Protein AF-A0A925AVQ2-F1 (afdb_monomer_lite)

Structure (mmCIF, N/CA/C/O backbone):
data_AF-A0A925AVQ2-F1
#
_entry.id   AF-A0A925AVQ2-F1
#
loop_
_atom_site.group_PDB
_atom_site.id
_atom_site.type_symbol
_atom_site.label_atom_id
_atom_site.label_alt_id
_atom_site.label_comp_id
_atom_site.label_a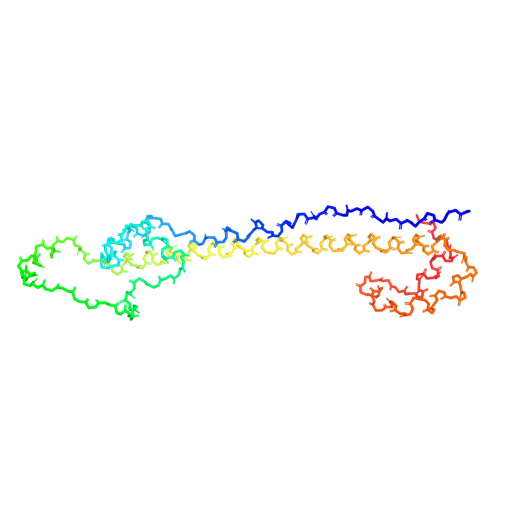sym_id
_atom_site.label_entity_id
_atom_site.label_seq_id
_atom_site.pdbx_PDB_ins_code
_atom_site.Cartn_x
_atom_site.Cartn_y
_atom_site.Cartn_z
_atom_site.occupancy
_atom_site.B_iso_or_equiv
_atom_site.auth_seq_id
_atom_site.auth_comp_id
_atom_site.auth_asym_id
_atom_site.auth_atom_id
_atom_site.pdbx_PDB_model_num
ATOM 1 N N . MET A 1 1 ? -48.748 13.361 13.472 1.00 43.50 1 MET A N 1
ATOM 2 C CA . MET A 1 1 ? -47.331 13.303 13.894 1.00 43.50 1 MET A CA 1
ATOM 3 C C . MET A 1 1 ? -46.538 12.630 12.782 1.00 43.50 1 MET A C 1
ATOM 5 O O . MET A 1 1 ? -46.612 11.416 12.641 1.00 43.50 1 MET A O 1
ATOM 9 N N . ALA A 1 2 ? -45.909 13.422 11.913 1.00 43.22 2 ALA A N 1
ATOM 10 C CA . ALA A 1 2 ? -45.181 12.923 10.748 1.00 43.22 2 ALA A CA 1
ATOM 11 C C . ALA A 1 2 ? -43.761 12.501 11.161 1.00 43.22 2 ALA A C 1
ATOM 13 O O . ALA A 1 2 ? -43.062 13.256 11.829 1.00 43.22 2 ALA A O 1
ATOM 14 N N . ARG A 1 3 ? -43.359 11.278 10.799 1.00 45.47 3 ARG A N 1
ATOM 15 C CA . ARG A 1 3 ? -41.996 10.769 10.983 1.00 45.47 3 ARG A CA 1
ATOM 16 C C . ARG A 1 3 ? -41.164 11.180 9.772 1.00 45.47 3 ARG A C 1
ATOM 18 O O . ARG A 1 3 ? -41.332 10.603 8.700 1.00 45.47 3 ARG A O 1
ATOM 25 N N . GLU A 1 4 ? -40.283 12.157 9.941 1.00 46.59 4 GLU A N 1
ATOM 26 C CA . GLU A 1 4 ? -39.292 12.507 8.925 1.00 46.59 4 GLU A CA 1
ATOM 27 C C . GLU A 1 4 ? -38.269 11.370 8.808 1.00 46.59 4 GLU A C 1
ATOM 29 O O . GLU A 1 4 ? -37.479 11.099 9.712 1.00 46.59 4 GLU A O 1
ATOM 34 N N . ARG A 1 5 ? -38.337 10.639 7.691 1.00 53.69 5 ARG A N 1
ATOM 35 C CA . ARG A 1 5 ? -37.342 9.638 7.308 1.00 53.69 5 ARG A CA 1
ATOM 36 C C . ARG A 1 5 ? -36.090 10.369 6.836 1.00 53.69 5 ARG A C 1
ATOM 38 O O . ARG A 1 5 ? -36.081 10.949 5.754 1.00 53.69 5 ARG A O 1
ATOM 45 N N . TRP A 1 6 ? -35.044 10.318 7.650 1.00 61.25 6 TRP A N 1
ATOM 46 C CA . TRP A 1 6 ? -33.708 10.774 7.284 1.00 61.25 6 TRP A CA 1
ATOM 47 C C . TRP A 1 6 ? -33.257 10.107 5.974 1.00 61.25 6 TRP A C 1
ATOM 49 O O . TRP A 1 6 ? -33.282 8.881 5.861 1.00 61.25 6 TRP A O 1
ATOM 59 N N . SER A 1 7 ? -32.883 10.916 4.980 1.00 61.81 7 SER A N 1
ATOM 60 C CA . SER A 1 7 ? -32.278 10.458 3.725 1.00 61.81 7 SER A CA 1
ATOM 61 C C . SER A 1 7 ? -30.845 10.984 3.649 1.00 61.81 7 SER A C 1
ATOM 63 O O . SER A 1 7 ? -30.648 12.192 3.805 1.00 61.81 7 SER A O 1
ATOM 65 N N . PRO A 1 8 ? -29.841 10.119 3.429 1.00 58.09 8 PRO A N 1
ATOM 66 C CA . PRO A 1 8 ? -28.463 10.562 3.304 1.00 58.09 8 PRO A CA 1
ATOM 67 C C . PRO A 1 8 ? -28.268 11.376 2.011 1.00 58.09 8 PRO A C 1
ATOM 69 O O . PRO A 1 8 ? -28.927 11.102 1.003 1.00 58.09 8 PRO A O 1
ATOM 72 N N . PRO A 1 9 ? -27.375 12.382 2.020 1.00 63.16 9 PRO A N 1
ATOM 73 C CA . PRO A 1 9 ? -27.115 13.216 0.853 1.00 63.16 9 PRO A CA 1
ATOM 74 C C . PRO A 1 9 ? -26.505 12.397 -0.300 1.00 63.16 9 PRO A C 1
ATOM 76 O O . PRO A 1 9 ? -25.741 11.459 -0.047 1.00 63.16 9 PRO A O 1
ATOM 79 N N . PRO A 1 10 ? -26.797 12.748 -1.568 1.00 55.69 10 PRO A N 1
ATOM 80 C CA . PRO A 1 10 ? -26.229 12.062 -2.721 1.00 55.69 10 PRO A CA 1
ATOM 81 C C . PRO A 1 10 ? -24.709 12.256 -2.735 1.00 55.69 10 PRO A C 1
ATOM 83 O O . PRO A 1 10 ? -24.211 13.374 -2.890 1.00 55.69 10 PRO A O 1
ATOM 86 N N . MET A 1 11 ? -23.962 11.162 -2.564 1.00 41.19 11 MET A N 1
ATOM 87 C CA . MET A 1 11 ? -22.520 11.170 -2.782 1.00 41.19 11 MET A CA 1
ATOM 88 C C . MET A 1 11 ? -22.255 11.533 -4.243 1.00 41.19 11 MET A C 1
ATOM 90 O O . MET A 1 11 ? -22.743 10.871 -5.159 1.00 41.19 11 MET A O 1
ATOM 94 N N . LYS A 1 12 ? -21.476 12.597 -4.463 1.00 57.84 12 LYS A N 1
ATOM 95 C CA . LYS A 1 12 ? -20.873 12.849 -5.773 1.00 57.84 12 LYS A CA 1
ATOM 96 C C . LYS A 1 12 ? -20.010 11.627 -6.105 1.00 57.84 12 LYS A C 1
ATOM 98 O O . LYS A 1 12 ? -19.289 11.184 -5.210 1.00 57.84 12 LYS A O 1
ATOM 103 N N . PRO A 1 13 ? -20.062 11.078 -7.331 1.00 47.38 13 PRO A N 1
ATOM 104 C CA . PRO A 1 13 ? -19.132 10.032 -7.715 1.00 47.38 13 PRO A CA 1
ATOM 105 C C . PRO A 1 13 ? -17.726 10.604 -7.555 1.00 47.38 13 PRO A C 1
ATOM 107 O O . PRO A 1 13 ? -17.362 11.586 -8.205 1.00 47.38 13 PRO A O 1
ATOM 110 N N . THR A 1 14 ? -16.979 10.041 -6.611 1.00 50.38 14 THR A N 1
ATOM 111 C CA . THR A 1 14 ? -15.553 10.283 -6.457 1.00 50.38 14 THR A CA 1
ATOM 112 C C . THR A 1 14 ? -14.936 9.955 -7.804 1.00 50.38 14 THR A C 1
ATOM 114 O O . THR A 1 14 ? -14.967 8.805 -8.232 1.00 50.38 14 THR A O 1
ATOM 117 N N . ALA A 1 15 ? -14.479 10.983 -8.516 1.00 47.50 15 ALA A N 1
ATOM 118 C CA . ALA A 1 15 ? -13.716 10.801 -9.732 1.00 47.50 15 ALA A CA 1
ATOM 119 C C . ALA A 1 15 ? -12.528 9.903 -9.379 1.00 47.50 15 ALA A C 1
ATOM 121 O O . ALA A 1 15 ? -11.677 10.298 -8.583 1.00 47.50 15 ALA A O 1
ATO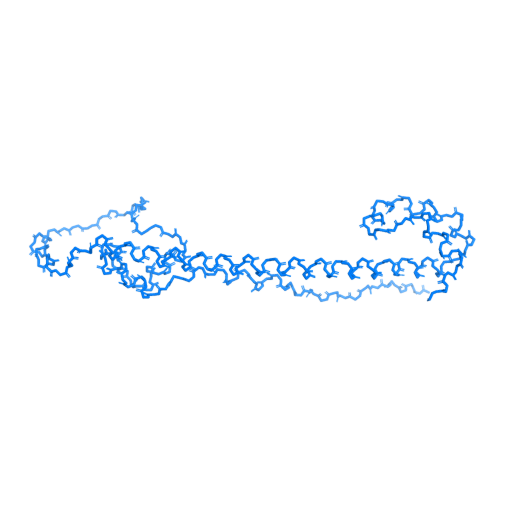M 122 N N . ASP A 1 16 ? -12.528 8.686 -9.917 1.00 40.97 16 ASP A N 1
ATOM 123 C CA . ASP A 1 16 ? -11.404 7.766 -9.849 1.00 40.97 16 ASP A CA 1
ATOM 124 C C . ASP A 1 16 ? -10.137 8.500 -10.320 1.00 40.97 16 ASP A C 1
ATOM 126 O O . ASP A 1 16 ? -10.032 8.813 -11.510 1.00 40.97 16 ASP A O 1
ATOM 130 N N . PRO A 1 17 ? -9.125 8.738 -9.462 1.00 47.19 17 PRO A N 1
ATOM 131 C CA . PRO A 1 17 ? -7.815 9.180 -9.944 1.00 47.19 17 PRO A CA 1
ATOM 132 C C . PRO A 1 17 ? -7.106 8.069 -10.748 1.00 47.19 17 PRO A C 1
ATOM 134 O O . PRO A 1 17 ? -6.068 8.296 -11.368 1.00 47.19 17 PRO A O 1
ATOM 137 N N . SER A 1 18 ? -7.684 6.865 -10.756 1.00 47.47 18 SER A N 1
ATOM 138 C CA . SER A 1 18 ? -7.251 5.660 -11.460 1.00 47.47 18 SER A CA 1
ATOM 139 C C . SER A 1 18 ? -7.501 5.718 -12.971 1.00 47.47 18 SER A C 1
ATOM 141 O O . SER A 1 18 ? -6.761 5.101 -13.730 1.00 47.47 18 SER A O 1
ATOM 143 N N . ALA A 1 19 ? -8.507 6.471 -13.434 1.00 43.47 19 ALA A N 1
ATOM 144 C CA . ALA A 1 19 ? -8.926 6.451 -14.840 1.00 43.47 19 ALA A CA 1
ATOM 145 C C . ALA A 1 19 ? -8.005 7.250 -15.783 1.00 43.47 19 ALA A C 1
ATOM 147 O O . ALA A 1 19 ? -8.153 7.173 -17.001 1.00 43.47 19 ALA A O 1
ATOM 148 N N . GLN A 1 20 ? -7.044 8.007 -15.240 1.00 44.53 20 GLN A N 1
ATOM 149 C CA . GLN A 1 20 ? -6.208 8.918 -16.027 1.00 44.53 20 GLN A CA 1
ATOM 150 C C . GLN A 1 20 ? -4.761 8.440 -16.226 1.00 44.53 20 GLN A C 1
ATOM 152 O O . GLN A 1 20 ? -4.017 9.073 -16.967 1.00 44.53 20 GLN A O 1
ATOM 157 N N . LYS A 1 21 ? -4.343 7.325 -15.606 1.00 42.81 21 LYS A N 1
ATOM 158 C CA . LYS A 1 21 ? -2.942 6.855 -15.655 1.00 42.81 21 LYS A CA 1
ATOM 159 C C . LYS A 1 21 ? -2.665 5.651 -16.561 1.00 42.81 21 LYS A C 1
ATOM 161 O O . LYS A 1 21 ? -1.501 5.294 -16.722 1.00 42.81 21 LYS A O 1
ATOM 166 N N . ASP A 1 22 ? -3.681 5.085 -17.209 1.00 43.12 22 ASP A N 1
ATOM 167 C CA . ASP A 1 22 ? -3.491 3.982 -18.166 1.00 43.12 22 ASP A CA 1
ATOM 168 C C . ASP A 1 22 ? -3.238 4.441 -19.613 1.00 43.12 22 ASP A C 1
ATOM 170 O O . ASP A 1 22 ? -2.882 3.626 -20.463 1.00 43.12 22 ASP A O 1
ATOM 174 N N . GLN A 1 23 ? -3.355 5.740 -19.919 1.00 45.47 23 GLN A N 1
ATOM 175 C CA . GLN A 1 23 ? -3.129 6.242 -21.284 1.00 45.47 23 GLN A CA 1
ATOM 176 C C . GLN A 1 23 ? -1.651 6.473 -21.649 1.00 45.47 23 GLN A C 1
ATOM 178 O O . GLN A 1 23 ? -1.342 6.555 -22.837 1.00 45.47 23 GLN A O 1
ATOM 183 N N . ASP A 1 24 ? -0.724 6.482 -20.683 1.00 45.72 24 ASP A N 1
ATOM 184 C CA . ASP A 1 24 ? 0.654 6.950 -20.919 1.00 45.72 24 ASP A CA 1
ATOM 185 C C . ASP A 1 24 ? 1.766 5.916 -20.695 1.00 45.72 24 ASP A C 1
ATOM 187 O O . ASP A 1 24 ? 2.946 6.257 -20.698 1.00 45.72 24 ASP A O 1
ATOM 191 N N . ARG A 1 25 ? 1.454 4.614 -20.653 1.00 51.06 25 ARG A N 1
ATOM 192 C CA . ARG A 1 25 ? 2.478 3.576 -20.915 1.00 51.06 25 ARG A CA 1
ATOM 193 C C . ARG A 1 25 ? 2.681 3.357 -22.412 1.00 51.06 25 ARG A C 1
ATOM 195 O O . ARG A 1 25 ? 2.834 2.232 -22.886 1.00 51.06 25 ARG A O 1
ATOM 202 N N . LYS A 1 26 ? 2.662 4.440 -23.186 1.00 55.38 26 LYS A N 1
ATOM 203 C CA . LYS A 1 26 ? 2.972 4.391 -24.606 1.00 55.38 26 LYS A CA 1
ATOM 204 C C . LYS A 1 26 ? 4.466 4.109 -24.714 1.00 55.38 26 LYS A C 1
ATOM 206 O O . LYS A 1 26 ? 5.279 4.985 -24.438 1.00 55.38 26 LYS A O 1
ATOM 211 N N . LEU A 1 27 ? 4.839 2.879 -25.073 1.00 58.12 27 LEU A N 1
ATOM 212 C CA . LEU A 1 27 ? 6.214 2.559 -25.446 1.00 58.12 27 LEU A CA 1
ATOM 213 C C . LEU A 1 27 ? 6.574 3.436 -26.640 1.00 58.12 27 LEU A C 1
ATOM 215 O O . LEU A 1 27 ? 6.300 3.063 -27.770 1.00 58.12 27 LEU A O 1
ATOM 219 N N . THR A 1 28 ? 7.151 4.611 -26.409 1.00 69.56 28 THR A N 1
ATOM 220 C CA . THR A 1 28 ? 7.539 5.501 -27.497 1.00 69.56 28 THR A CA 1
ATOM 221 C C . THR A 1 28 ? 8.811 4.969 -28.129 1.00 69.56 28 THR A C 1
ATOM 223 O O . THR A 1 28 ? 9.853 4.864 -27.477 1.00 69.56 28 THR A O 1
ATOM 226 N N . VAL A 1 29 ? 8.730 4.609 -29.403 1.00 71.31 29 VAL A N 1
ATOM 227 C CA . VAL A 1 29 ? 9.896 4.210 -30.187 1.00 71.31 29 VAL A CA 1
ATOM 228 C C . VAL A 1 29 ? 10.462 5.479 -30.817 1.00 71.31 29 VAL A C 1
ATOM 230 O O . VAL A 1 29 ? 9.736 6.248 -31.449 1.00 71.31 29 VAL A O 1
ATOM 233 N N . ASP A 1 30 ? 11.756 5.735 -30.634 1.00 77.00 30 ASP A N 1
ATOM 234 C CA . ASP A 1 30 ? 12.392 6.921 -31.210 1.00 77.00 30 ASP A CA 1
ATOM 235 C C . ASP A 1 30 ? 12.268 6.889 -32.743 1.00 77.00 30 ASP A C 1
ATOM 237 O O . ASP A 1 30 ? 12.616 5.915 -33.415 1.00 77.00 30 ASP A O 1
ATOM 241 N N . GLU A 1 31 ? 11.754 7.976 -33.312 1.00 78.06 31 GLU A N 1
ATOM 242 C CA . GLU A 1 31 ? 11.544 8.092 -34.750 1.00 78.06 31 GLU A CA 1
ATOM 243 C C . GLU A 1 31 ? 12.866 8.047 -35.522 1.00 78.06 31 GLU A C 1
ATOM 245 O O . GLU A 1 31 ? 12.914 7.523 -36.635 1.00 78.06 31 GLU A O 1
ATOM 250 N N . ASN A 1 32 ? 13.959 8.523 -34.922 1.00 74.06 32 ASN A N 1
ATOM 251 C CA . ASN A 1 32 ? 15.285 8.432 -35.519 1.00 74.06 32 ASN A CA 1
ATOM 252 C C . ASN A 1 32 ? 15.756 6.978 -35.628 1.00 74.06 32 ASN A C 1
ATOM 254 O O . ASN A 1 32 ? 16.392 6.618 -36.621 1.00 74.06 32 ASN A O 1
ATOM 258 N N . ILE A 1 33 ? 15.389 6.125 -34.666 1.00 72.31 33 ILE A N 1
ATOM 259 C CA . ILE A 1 33 ? 15.651 4.681 -34.713 1.00 72.31 33 ILE A CA 1
ATOM 260 C C . ILE A 1 33 ? 14.811 4.042 -35.815 1.00 72.31 33 ILE A C 1
ATOM 262 O O . ILE A 1 33 ? 15.349 3.288 -36.617 1.00 72.31 33 ILE A O 1
ATOM 266 N N . VAL A 1 34 ? 13.529 4.399 -35.934 1.00 78.75 34 VAL A N 1
ATOM 267 C CA . VAL A 1 34 ? 12.656 3.871 -36.999 1.00 78.75 34 VAL A CA 1
ATOM 268 C C . VAL A 1 34 ? 13.142 4.298 -38.381 1.00 78.75 34 VAL A C 1
ATOM 270 O O . VAL A 1 34 ? 13.175 3.485 -39.300 1.00 78.75 34 VAL A O 1
ATOM 273 N N . ARG A 1 35 ? 13.593 5.546 -38.542 1.00 78.56 35 ARG A N 1
ATOM 274 C CA . ARG A 1 35 ? 14.213 6.018 -39.789 1.00 78.56 35 ARG A CA 1
ATOM 275 C C . ARG A 1 35 ? 15.495 5.252 -40.103 1.00 78.56 35 ARG A C 1
ATOM 277 O O . ARG A 1 35 ? 15.684 4.869 -41.251 1.00 78.56 35 ARG A O 1
ATOM 284 N N . LYS A 1 36 ? 16.365 5.011 -39.116 1.00 76.06 36 LYS A N 1
ATOM 285 C CA . LYS A 1 36 ? 17.585 4.205 -39.303 1.00 76.06 36 LYS A CA 1
ATOM 286 C C . LYS A 1 36 ? 17.242 2.753 -39.646 1.00 76.06 36 LYS A C 1
ATOM 288 O O . LYS A 1 36 ? 17.757 2.241 -40.628 1.00 76.06 36 LYS A O 1
ATOM 293 N N . MET A 1 37 ? 16.301 2.134 -38.940 1.00 75.06 37 MET A N 1
ATOM 294 C CA . MET A 1 37 ? 15.815 0.773 -39.191 1.00 75.06 37 MET A CA 1
ATOM 295 C C . MET A 1 37 ? 15.195 0.623 -40.590 1.00 75.06 37 MET A C 1
ATOM 297 O O . MET A 1 37 ? 15.435 -0.369 -41.269 1.00 75.06 37 MET A O 1
ATOM 301 N N . LEU A 1 38 ? 14.447 1.622 -41.063 1.00 78.94 38 LEU A N 1
ATOM 302 C CA . LEU A 1 38 ? 13.895 1.628 -42.420 1.00 78.94 38 LEU A CA 1
ATOM 303 C C . LEU A 1 38 ? 14.948 1.904 -43.500 1.00 78.94 38 LEU A C 1
ATOM 305 O O . LEU A 1 38 ? 14.756 1.487 -44.638 1.00 78.94 38 LEU A O 1
ATOM 309 N N . LYS A 1 39 ? 16.063 2.564 -43.159 1.00 75.88 39 LYS A N 1
ATOM 310 C CA . LYS A 1 39 ? 17.249 2.620 -44.029 1.00 75.88 39 LYS A CA 1
ATOM 311 C C . LYS A 1 39 ? 17.961 1.264 -44.091 1.00 75.88 39 LYS A C 1
ATOM 313 O O . LYS A 1 39 ? 18.421 0.891 -45.161 1.00 75.88 39 LYS A O 1
ATOM 318 N N . VAL A 1 40 ? 18.020 0.536 -42.969 1.00 67.94 40 VAL A N 1
ATOM 319 C CA . VAL A 1 40 ? 18.622 -0.808 -42.859 1.00 67.94 40 VAL A CA 1
ATOM 320 C C . VAL A 1 40 ? 17.834 -1.849 -43.642 1.00 67.94 40 VAL A C 1
ATOM 322 O O . VAL A 1 40 ? 18.410 -2.685 -44.330 1.00 67.94 40 VAL A O 1
ATOM 325 N N . ASN A 1 41 ? 16.512 -1.811 -43.528 1.00 70.19 41 ASN A N 1
ATOM 326 C CA . ASN A 1 41 ? 15.646 -2.750 -44.208 1.00 70.19 41 ASN A CA 1
ATOM 327 C C . ASN A 1 41 ? 14.426 -2.011 -44.784 1.00 70.19 41 ASN A C 1
ATOM 329 O O . ASN A 1 41 ? 13.384 -1.919 -44.125 1.00 70.19 41 ASN A O 1
ATOM 333 N N . PRO A 1 42 ? 14.525 -1.496 -46.025 1.00 73.06 42 PRO A N 1
ATOM 334 C CA . PRO A 1 42 ? 13.430 -0.769 -46.662 1.00 73.06 42 PRO A CA 1
ATOM 335 C C . PRO A 1 42 ? 12.213 -1.662 -46.925 1.00 73.06 42 PRO A C 1
ATOM 337 O O . PRO A 1 42 ? 11.106 -1.149 -47.082 1.00 73.06 42 PRO A O 1
ATOM 340 N N . THR A 1 43 ? 12.372 -2.992 -46.904 1.00 70.81 43 THR A N 1
ATOM 341 C CA . THR A 1 43 ? 11.246 -3.929 -47.042 1.00 70.81 43 THR A CA 1
ATOM 342 C C . THR A 1 43 ? 10.315 -3.906 -45.832 1.00 70.81 43 THR A C 1
ATOM 344 O O . THR A 1 43 ? 9.135 -4.194 -45.988 1.00 70.81 43 THR A O 1
ATOM 347 N N . LEU A 1 44 ? 10.786 -3.454 -44.659 1.00 68.75 44 LEU A N 1
ATOM 348 C CA . LEU A 1 44 ? 9.940 -3.211 -43.481 1.00 68.75 44 LEU A CA 1
ATOM 349 C C . LEU A 1 44 ? 8.989 -2.026 -43.677 1.00 68.75 44 LEU A C 1
ATOM 351 O O . LEU A 1 44 ? 8.038 -1.862 -42.913 1.00 68.75 44 LEU A O 1
ATOM 355 N N . ARG A 1 45 ? 9.232 -1.191 -44.697 1.00 72.06 45 ARG A N 1
ATOM 356 C CA . ARG A 1 45 ? 8.362 -0.068 -45.025 1.00 72.06 45 ARG A CA 1
ATOM 357 C C . ARG A 1 45 ? 7.032 -0.562 -45.583 1.00 72.06 45 ARG A C 1
ATOM 359 O O . ARG A 1 45 ? 6.021 -0.000 -45.204 1.00 72.06 45 ARG A O 1
ATOM 366 N N . GLN A 1 46 ? 7.009 -1.579 -46.453 1.00 71.62 46 GLN A N 1
ATOM 367 C CA . GLN A 1 46 ? 5.789 -2.110 -47.107 1.00 71.62 46 GLN A CA 1
ATOM 368 C C . GLN A 1 46 ? 4.794 -1.010 -47.556 1.00 71.62 46 GLN A C 1
ATOM 370 O O . GLN A 1 46 ? 3.590 -1.125 -47.351 1.00 71.62 46 GLN A O 1
ATOM 375 N N . GLY A 1 47 ? 5.295 0.116 -48.084 1.00 72.06 47 GLY A N 1
ATOM 376 C CA . GLY A 1 47 ? 4.472 1.275 -48.476 1.00 72.06 47 GLY A CA 1
ATOM 377 C C . GLY A 1 47 ? 3.997 2.202 -47.339 1.00 72.06 47 GLY A C 1
ATOM 378 O O . GLY A 1 47 ? 3.360 3.215 -47.609 1.00 72.06 47 GLY A O 1
ATOM 379 N N . ARG A 1 48 ? 4.329 1.915 -46.078 1.00 76.25 48 ARG A N 1
ATOM 380 C CA . ARG A 1 48 ? 3.995 2.713 -44.886 1.00 76.25 48 ARG A CA 1
ATOM 381 C C . ARG A 1 48 ? 4.956 3.891 -44.675 1.00 76.25 48 ARG A C 1
ATOM 383 O O . ARG A 1 48 ? 6.101 3.907 -45.138 1.00 76.25 48 ARG A O 1
ATOM 390 N N . THR A 1 49 ? 4.512 4.912 -43.950 1.00 79.38 49 THR A N 1
ATOM 391 C CA . THR A 1 49 ? 5.379 6.019 -43.511 1.00 79.38 49 THR A CA 1
ATOM 392 C C . THR A 1 49 ? 6.194 5.627 -42.275 1.00 79.38 49 THR A C 1
ATOM 394 O O . THR A 1 49 ? 5.840 4.706 -41.538 1.00 79.38 49 THR A O 1
ATOM 397 N N . THR A 1 50 ? 7.291 6.341 -42.009 1.00 77.06 50 THR A N 1
ATOM 398 C CA . THR A 1 50 ? 8.122 6.157 -40.802 1.00 77.06 50 THR A CA 1
ATOM 399 C C . THR A 1 50 ? 7.288 6.233 -39.523 1.00 77.06 50 THR A C 1
ATOM 401 O O . THR A 1 50 ? 7.464 5.423 -38.620 1.00 77.06 50 THR A O 1
ATOM 404 N N . SER A 1 51 ? 6.320 7.148 -39.472 1.00 75.88 51 SER A N 1
ATOM 405 C CA . SER A 1 51 ? 5.407 7.318 -38.341 1.00 75.88 51 SER A CA 1
ATOM 406 C C . SER A 1 51 ? 4.427 6.147 -38.184 1.00 75.88 51 SER A C 1
ATOM 408 O O . SER A 1 51 ? 4.081 5.788 -37.062 1.00 75.88 51 SER A O 1
ATOM 410 N N . GLN A 1 52 ? 4.003 5.512 -39.281 1.00 77.19 52 GLN A N 1
ATOM 411 C CA . GLN A 1 52 ? 3.136 4.325 -39.245 1.00 77.19 52 GLN A CA 1
ATOM 412 C C . GLN A 1 52 ? 3.891 3.076 -38.777 1.00 77.19 52 GLN A C 1
ATOM 414 O O . GLN A 1 52 ? 3.357 2.289 -37.996 1.00 77.19 52 GLN A O 1
ATOM 419 N N . VAL A 1 53 ? 5.145 2.913 -39.206 1.00 75.44 53 VAL A N 1
ATOM 420 C CA . VAL A 1 53 ? 6.027 1.831 -38.737 1.00 75.44 53 VAL A CA 1
ATOM 421 C C . VAL A 1 53 ? 6.371 2.028 -37.265 1.00 75.44 53 VAL A C 1
ATOM 423 O O . VAL A 1 53 ? 6.270 1.082 -36.491 1.00 75.44 53 VAL A O 1
ATOM 426 N N . LYS A 1 54 ? 6.675 3.269 -36.860 1.00 80.50 54 LYS A N 1
ATOM 427 C CA . LYS A 1 54 ? 6.832 3.652 -35.454 1.00 80.50 54 LYS A CA 1
ATOM 428 C C . LYS A 1 54 ? 5.607 3.225 -34.659 1.00 80.50 54 LYS A C 1
ATOM 430 O O . LYS A 1 54 ? 5.737 2.391 -33.780 1.00 80.50 54 LYS A O 1
ATOM 435 N N . LYS A 1 55 ? 4.416 3.690 -35.041 1.00 79.31 55 LYS A N 1
ATOM 436 C CA . LYS A 1 55 ? 3.165 3.344 -34.354 1.00 79.31 55 LYS A CA 1
ATOM 437 C C . LYS A 1 55 ? 2.929 1.829 -34.266 1.00 79.31 55 LYS A C 1
ATOM 439 O O . LYS A 1 55 ? 2.495 1.364 -33.224 1.00 79.31 55 LYS A O 1
ATOM 444 N N . SER A 1 56 ? 3.259 1.068 -35.313 1.00 76.75 56 SER A N 1
ATOM 445 C CA . SER A 1 56 ? 3.133 -0.401 -35.312 1.00 76.75 56 SER A CA 1
ATOM 446 C C . SER A 1 56 ? 4.099 -1.058 -34.314 1.00 76.75 56 SER A C 1
ATOM 448 O O . SER A 1 56 ? 3.712 -1.967 -33.590 1.00 76.75 56 SER A O 1
ATOM 450 N N . LEU A 1 57 ? 5.336 -0.556 -34.217 1.00 74.50 57 LEU A N 1
ATOM 451 C CA . LEU A 1 57 ? 6.334 -1.026 -33.248 1.00 74.50 57 LEU A CA 1
ATOM 452 C C . LEU A 1 57 ? 5.990 -0.638 -31.806 1.00 74.50 57 LEU A C 1
ATOM 454 O O . LEU A 1 57 ? 6.179 -1.441 -30.900 1.00 74.50 57 LEU A O 1
ATOM 458 N N . GLU A 1 58 ? 5.457 0.567 -31.590 1.00 74.62 58 GLU A N 1
ATOM 459 C CA . GLU A 1 58 ? 4.937 1.007 -30.284 1.00 74.62 58 GLU A CA 1
ATOM 460 C C . GLU A 1 58 ? 3.753 0.134 -29.823 1.00 74.62 58 GLU A C 1
ATOM 462 O O . GLU A 1 58 ? 3.525 -0.016 -28.626 1.00 74.62 58 GLU A O 1
ATOM 467 N N . GLN A 1 59 ? 3.021 -0.459 -30.775 1.00 73.81 59 GLN A N 1
ATOM 468 C CA . GLN A 1 59 ? 1.893 -1.370 -30.554 1.00 73.81 59 GLN A CA 1
ATOM 469 C C . GLN A 1 59 ? 2.295 -2.856 -30.489 1.00 73.81 59 GLN A C 1
ATOM 471 O O . GLN A 1 59 ? 1.438 -3.696 -30.227 1.00 73.81 59 GLN A O 1
ATOM 476 N N . GLY A 1 60 ? 3.570 -3.194 -30.715 1.00 66.19 60 GLY A N 1
ATOM 477 C CA . GLY A 1 60 ? 4.057 -4.579 -30.710 1.00 66.19 60 GLY A CA 1
ATOM 478 C C . GLY A 1 60 ? 3.661 -5.414 -31.938 1.00 66.19 60 GLY A C 1
ATOM 479 O O . GLY A 1 60 ? 3.786 -6.635 -31.901 1.00 66.19 60 GLY A O 1
ATOM 480 N N . ASP A 1 61 ? 3.195 -4.784 -33.021 1.00 66.69 61 ASP A N 1
ATOM 481 C CA . ASP A 1 61 ? 2.789 -5.467 -34.254 1.00 66.69 61 ASP A CA 1
ATOM 482 C C . ASP A 1 61 ? 4.037 -5.911 -35.048 1.00 66.69 61 ASP A C 1
ATOM 484 O O . ASP A 1 61 ? 4.962 -5.125 -35.291 1.00 66.69 61 ASP A O 1
ATOM 488 N N . SER A 1 62 ? 4.082 -7.176 -35.476 1.00 55.94 62 SER A N 1
ATOM 489 C CA . SER A 1 62 ? 5.196 -7.700 -36.269 1.00 55.94 62 SER A CA 1
ATOM 490 C C . SER A 1 62 ? 5.185 -7.109 -37.686 1.00 55.94 62 SER A C 1
ATOM 492 O O . SER A 1 62 ? 4.196 -7.157 -38.414 1.00 55.94 62 SER A O 1
ATOM 494 N N . LEU A 1 63 ? 6.320 -6.536 -38.102 1.00 60.09 63 LEU A N 1
ATOM 495 C CA . LEU A 1 63 ? 6.469 -5.885 -39.414 1.00 60.09 63 LEU A CA 1
ATOM 496 C C . LEU A 1 63 ? 6.553 -6.881 -40.586 1.00 60.09 63 LEU A C 1
ATOM 498 O O . LEU A 1 63 ? 6.516 -6.475 -41.747 1.00 60.09 63 LEU A O 1
ATOM 502 N N . THR A 1 64 ? 6.656 -8.184 -40.319 1.00 47.97 64 THR A N 1
ATOM 503 C CA . THR A 1 64 ? 6.604 -9.231 -41.344 1.00 47.97 64 THR A CA 1
ATOM 504 C C . THR A 1 64 ? 5.147 -9.588 -41.601 1.00 47.97 64 THR A C 1
ATOM 506 O O . THR A 1 64 ? 4.524 -10.311 -40.825 1.00 47.97 64 THR A O 1
ATOM 509 N N . GLY A 1 65 ? 4.593 -9.042 -42.682 1.00 45.84 65 GLY A N 1
ATOM 510 C CA . GLY A 1 65 ? 3.232 -9.307 -43.121 1.00 45.84 65 GLY A CA 1
ATOM 511 C C . GLY A 1 65 ? 3.027 -10.783 -43.447 1.00 45.84 65 GLY A C 1
ATOM 512 O O . GLY A 1 65 ? 3.250 -11.212 -44.570 1.00 45.84 65 GLY A O 1
ATOM 513 N N . ALA A 1 66 ? 2.551 -11.538 -42.465 1.00 38.25 66 ALA A N 1
ATOM 514 C CA . ALA A 1 66 ? 1.825 -12.781 -42.661 1.00 38.25 66 ALA A CA 1
ATOM 515 C C . ALA A 1 66 ? 0.482 -12.650 -41.933 1.00 38.25 66 ALA A C 1
ATOM 517 O O . ALA A 1 66 ? 0.220 -13.308 -40.933 1.00 38.25 66 ALA A O 1
ATOM 518 N N . LYS A 1 67 ? -0.373 -11.743 -42.422 1.00 41.66 67 LYS A N 1
ATOM 519 C CA . LYS A 1 67 ? -1.813 -11.821 -42.162 1.00 41.66 67 LYS A CA 1
ATOM 520 C C . LYS A 1 67 ? -2.446 -12.502 -43.370 1.00 41.66 67 LYS A C 1
ATOM 522 O O . LYS A 1 67 ? -2.639 -11.899 -44.420 1.00 41.66 67 LYS A O 1
ATOM 527 N N . SER A 1 68 ? -2.695 -13.796 -43.196 1.00 44.75 68 SER A N 1
ATOM 528 C CA . SER A 1 68 ? -3.666 -14.582 -43.947 1.00 44.75 68 SER A CA 1
ATOM 529 C C . SER A 1 68 ? -5.018 -13.863 -43.955 1.00 44.75 68 SER A C 1
ATOM 531 O O . SER A 1 68 ? -5.521 -13.515 -42.886 1.00 44.75 68 SER A O 1
ATOM 533 N N . GLY A 1 69 ? -5.621 -13.673 -45.128 1.00 32.28 69 GLY A N 1
ATOM 534 C CA . GLY A 1 69 ? -6.993 -13.170 -45.223 1.00 32.28 69 GLY A CA 1
ATOM 535 C C . GLY A 1 69 ? -7.293 -12.420 -46.515 1.00 32.28 69 GLY A C 1
ATOM 536 O O . GLY A 1 69 ? -7.272 -11.200 -46.527 1.00 32.28 69 GLY A O 1
ATOM 537 N N . ALA A 1 70 ? -7.556 -13.188 -47.575 1.00 33.22 70 ALA A N 1
ATOM 538 C CA . ALA A 1 70 ? -8.438 -12.899 -48.711 1.00 33.22 70 ALA A CA 1
ATOM 539 C C . ALA A 1 70 ? -8.598 -11.443 -49.210 1.00 33.22 70 ALA A C 1
ATOM 541 O O . ALA A 1 70 ? -9.303 -10.640 -48.612 1.00 33.22 70 ALA A O 1
ATOM 542 N N . SER A 1 71 ? -8.146 -11.189 -50.442 1.00 31.69 71 SER A N 1
ATOM 543 C CA . SER A 1 71 ? -9.056 -10.738 -51.506 1.00 31.69 71 SER A CA 1
ATOM 544 C C . SER A 1 71 ? -8.384 -10.906 -52.866 1.00 31.69 71 SER A C 1
ATOM 546 O O . SER A 1 71 ? -7.335 -10.327 -53.144 1.00 31.69 71 SER A O 1
ATOM 548 N N . ALA A 1 72 ? -8.976 -11.766 -53.686 1.00 39.25 72 ALA A N 1
ATOM 549 C CA . ALA A 1 72 ? -8.577 -12.002 -55.057 1.00 39.25 72 ALA A CA 1
ATOM 550 C C . ALA A 1 72 ? -8.937 -10.808 -55.955 1.00 39.25 72 ALA A C 1
ATOM 552 O O . ALA A 1 72 ? -9.904 -10.090 -55.704 1.00 39.25 72 ALA A O 1
ATOM 553 N N . ASN A 1 73 ? -8.224 -10.751 -57.084 1.00 31.75 73 ASN A N 1
ATOM 554 C CA . ASN A 1 73 ? -8.627 -10.160 -58.361 1.00 31.75 73 ASN A CA 1
ATOM 555 C C . ASN A 1 73 ? -8.104 -8.741 -58.674 1.00 31.75 73 ASN A C 1
ATOM 557 O O . ASN A 1 73 ? -8.728 -7.746 -58.300 1.00 31.75 73 ASN A O 1
ATOM 561 N N . ARG A 1 74 ? -7.025 -8.664 -59.478 1.00 32.91 74 ARG A N 1
ATOM 562 C CA . ARG A 1 74 ? -7.040 -8.046 -60.827 1.00 32.91 74 ARG A CA 1
ATOM 563 C C . ARG A 1 74 ? -5.657 -8.032 -61.517 1.00 32.91 74 ARG A C 1
ATOM 565 O O . ARG A 1 74 ? -4.743 -7.359 -61.069 1.00 32.91 74 ARG A O 1
ATOM 572 N N . THR A 1 75 ? -5.582 -8.804 -62.607 1.00 34.12 75 THR A N 1
ATOM 573 C CA . THR A 1 75 ? -5.095 -8.463 -63.969 1.00 34.12 75 THR A CA 1
ATOM 574 C C . THR A 1 75 ? -3.748 -7.768 -64.213 1.00 34.12 75 THR A C 1
ATOM 576 O O . THR A 1 75 ? -3.551 -6.639 -63.784 1.00 34.12 75 THR A O 1
ATOM 579 N N . GLY A 1 76 ? -2.980 -8.369 -65.139 1.00 31.02 76 GLY A N 1
ATOM 580 C CA . GLY A 1 76 ? -2.132 -7.681 -66.134 1.00 31.02 76 GLY A CA 1
ATOM 581 C C . GLY A 1 76 ? -0.717 -7.394 -65.642 1.00 31.02 76 GLY A C 1
ATOM 582 O O . GLY A 1 76 ? -0.536 -6.581 -64.752 1.00 31.02 76 GLY A O 1
ATOM 583 N N . ALA A 1 77 ? 0.277 -8.192 -66.039 1.00 41.66 77 ALA A N 1
ATOM 584 C CA . ALA A 1 77 ? 1.140 -7.913 -67.195 1.00 41.66 77 ALA A CA 1
ATOM 585 C C . ALA A 1 77 ? 1.920 -6.586 -67.039 1.00 41.66 77 ALA A C 1
ATOM 587 O O . ALA A 1 77 ? 1.314 -5.539 -66.862 1.00 41.66 77 ALA A O 1
ATOM 588 N N . ASP A 1 78 ? 3.256 -6.671 -67.111 1.00 36.12 78 ASP A N 1
ATOM 589 C CA . ASP A 1 78 ? 4.226 -5.555 -67.241 1.00 36.12 78 ASP A CA 1
ATOM 590 C C . ASP A 1 78 ? 5.028 -5.114 -65.994 1.00 36.12 78 ASP A C 1
ATOM 592 O O . ASP A 1 78 ? 5.534 -3.997 -65.934 1.00 36.12 78 ASP A O 1
ATOM 596 N N . ALA A 1 79 ? 5.261 -5.999 -65.017 1.00 42.81 79 ALA A N 1
ATOM 597 C CA . ALA A 1 79 ? 6.063 -5.679 -63.818 1.00 42.81 79 ALA A CA 1
ATOM 598 C C . ALA A 1 79 ? 7.509 -6.234 -63.804 1.00 42.81 79 ALA A C 1
ATOM 600 O O . ALA A 1 79 ? 8.164 -6.201 -62.762 1.00 42.81 79 ALA A O 1
ATOM 601 N N . SER A 1 80 ? 8.033 -6.753 -64.922 1.00 42.00 80 SER A N 1
ATOM 602 C CA . SER A 1 80 ? 9.342 -7.441 -64.940 1.00 42.00 80 SER A CA 1
ATOM 603 C C . SER A 1 80 ? 10.537 -6.589 -65.392 1.00 42.00 80 SER A C 1
ATOM 605 O O . SER A 1 80 ? 11.666 -7.053 -65.283 1.00 42.00 80 SER A O 1
ATOM 607 N N . SER A 1 81 ? 10.339 -5.346 -65.839 1.00 44.38 81 SER A N 1
ATOM 608 C CA . SER A 1 81 ? 11.414 -4.479 -66.369 1.00 44.38 81 SER A CA 1
ATOM 609 C C . SER A 1 81 ? 11.759 -3.263 -65.494 1.00 44.38 81 SER A C 1
ATOM 611 O O . SER A 1 81 ? 12.706 -2.543 -65.797 1.00 44.38 81 SER A O 1
ATOM 613 N N . ALA A 1 82 ? 11.061 -3.052 -64.371 1.00 42.22 82 ALA A N 1
ATOM 614 C CA . ALA A 1 82 ? 11.338 -1.954 -63.432 1.00 42.22 82 ALA A CA 1
ATOM 615 C C . ALA A 1 82 ? 12.102 -2.387 -62.160 1.00 42.22 82 ALA A C 1
ATOM 617 O O . ALA A 1 82 ? 12.426 -1.548 -61.319 1.00 42.22 82 ALA A O 1
ATOM 618 N N . LEU A 1 83 ? 12.401 -3.684 -62.000 1.00 44.38 83 LEU A N 1
ATOM 619 C CA . LEU A 1 83 ? 12.941 -4.250 -60.754 1.00 44.38 83 LEU A CA 1
ATOM 620 C C . LEU A 1 83 ? 14.483 -4.264 -60.659 1.00 44.38 83 LEU A C 1
ATOM 622 O O . LEU A 1 83 ? 15.020 -4.672 -59.630 1.00 44.38 83 LEU A O 1
ATOM 626 N N . GLU A 1 84 ? 15.208 -3.814 -61.689 1.00 40.47 84 GLU A N 1
ATOM 627 C CA . GLU A 1 84 ? 16.684 -3.799 -61.686 1.00 40.47 84 GLU A CA 1
ATOM 628 C C . GLU A 1 84 ? 17.317 -2.430 -61.377 1.00 40.47 84 GLU A C 1
ATOM 630 O O . GLU A 1 84 ? 18.501 -2.365 -61.054 1.00 40.47 84 GLU A O 1
ATOM 635 N N . ALA A 1 85 ? 16.550 -1.334 -61.359 1.00 43.09 85 ALA A N 1
ATOM 636 C CA . ALA A 1 85 ? 17.104 0.014 -61.162 1.00 43.09 85 ALA A CA 1
ATOM 637 C C . ALA A 1 85 ? 17.252 0.461 -59.689 1.00 43.09 85 ALA A C 1
ATOM 639 O O . ALA A 1 85 ? 17.759 1.548 -59.426 1.00 43.09 85 ALA A O 1
ATOM 640 N N . THR A 1 86 ? 16.858 -0.355 -58.703 1.00 45.56 86 THR A N 1
ATOM 641 C CA . THR A 1 86 ? 16.991 -0.020 -57.265 1.00 45.56 86 THR A CA 1
ATOM 642 C C . THR A 1 86 ? 18.005 -0.893 -56.521 1.00 45.56 86 THR A C 1
ATOM 644 O O . THR A 1 86 ? 17.956 -0.993 -55.296 1.00 45.56 86 THR A O 1
ATOM 647 N N . ARG A 1 87 ? 18.930 -1.545 -57.240 1.00 44.19 87 ARG A N 1
ATOM 648 C CA . ARG A 1 87 ? 19.960 -2.429 -56.659 1.00 44.19 87 ARG A CA 1
ATOM 649 C C . ARG A 1 87 ? 21.292 -1.752 -56.316 1.00 44.19 87 ARG A C 1
ATOM 651 O O . ARG A 1 87 ? 22.252 -2.439 -55.983 1.00 44.19 87 ARG A O 1
ATOM 658 N N . SER A 1 88 ? 21.361 -0.424 -56.322 1.00 45.34 88 SER A N 1
ATOM 659 C CA . SER A 1 88 ? 22.561 0.308 -55.901 1.00 45.34 88 SER A CA 1
ATOM 660 C C . SER A 1 88 ? 22.192 1.420 -54.928 1.00 45.34 88 SER A C 1
ATOM 662 O O . SER A 1 88 ? 21.704 2.468 -55.334 1.00 45.34 88 SER A O 1
ATOM 664 N N . GLY A 1 89 ? 22.411 1.183 -53.630 1.00 43.06 89 GLY A N 1
ATOM 665 C CA . GLY A 1 89 ? 22.270 2.249 -52.636 1.00 43.06 89 GLY A CA 1
ATOM 666 C C . GLY A 1 89 ? 22.237 1.876 -51.152 1.00 43.06 89 GLY A C 1
ATOM 667 O O . GLY A 1 89 ? 22.191 2.794 -50.342 1.00 43.06 89 GLY A O 1
ATOM 668 N N . SER A 1 90 ? 22.274 0.600 -50.746 1.00 49.47 90 SER A N 1
ATOM 669 C CA . SER A 1 90 ? 22.518 0.261 -49.333 1.00 49.47 90 SER A CA 1
ATOM 670 C C . SER A 1 90 ? 23.825 -0.506 -49.202 1.00 49.47 90 SER A C 1
ATOM 672 O O . SER A 1 90 ? 23.907 -1.681 -49.561 1.00 49.47 90 SER A O 1
ATOM 674 N N . LEU A 1 91 ? 24.851 0.180 -48.701 1.00 53.50 91 LEU A N 1
ATOM 675 C CA . LEU A 1 91 ? 26.082 -0.456 -48.242 1.00 53.50 91 LEU A CA 1
ATOM 676 C C . LEU A 1 91 ? 25.730 -1.538 -47.202 1.00 53.50 91 LEU A C 1
ATOM 678 O O . LEU A 1 91 ? 24.803 -1.328 -46.411 1.00 53.50 91 LEU A O 1
ATOM 682 N N . PRO A 1 92 ? 26.430 -2.685 -47.190 1.00 60.06 92 PRO A N 1
ATOM 683 C CA . PRO A 1 92 ? 26.251 -3.675 -46.141 1.00 60.06 92 PRO A CA 1
ATOM 684 C C . PRO A 1 92 ? 26.625 -3.023 -44.810 1.00 60.06 92 PRO A C 1
ATOM 686 O O . PRO A 1 92 ? 27.767 -2.614 -44.611 1.00 60.06 92 PRO A O 1
ATOM 689 N N . ILE A 1 93 ? 25.646 -2.898 -43.917 1.00 64.06 93 ILE A N 1
ATOM 690 C CA . ILE A 1 93 ? 25.869 -2.438 -42.547 1.00 64.06 93 ILE A CA 1
ATOM 691 C C . ILE A 1 93 ? 26.924 -3.340 -41.939 1.00 64.06 93 ILE A C 1
ATOM 693 O O . ILE A 1 93 ? 26.806 -4.570 -41.980 1.00 64.06 93 ILE A O 1
ATOM 697 N N . SER A 1 94 ? 27.971 -2.731 -41.400 1.00 80.00 94 SER A N 1
ATOM 698 C CA . SER A 1 94 ? 29.018 -3.523 -40.777 1.00 80.00 94 SER A CA 1
ATOM 699 C C . SER A 1 94 ? 28.449 -4.217 -39.538 1.00 80.00 94 SER A C 1
ATOM 701 O O . SER A 1 94 ? 27.595 -3.682 -38.827 1.00 80.00 94 SER A O 1
ATOM 703 N N . ALA A 1 95 ? 28.948 -5.411 -39.222 1.00 84.94 95 ALA A N 1
ATOM 704 C CA . ALA A 1 95 ? 28.580 -6.082 -37.976 1.00 84.94 95 ALA A CA 1
ATOM 705 C C . ALA A 1 95 ? 28.834 -5.195 -36.734 1.00 84.94 95 ALA A C 1
ATOM 707 O O . ALA A 1 95 ? 28.186 -5.388 -35.708 1.00 84.94 95 ALA A O 1
ATOM 708 N N . ALA A 1 96 ? 29.746 -4.219 -36.830 1.00 87.94 96 ALA A N 1
ATOM 709 C CA . ALA A 1 96 ? 30.001 -3.223 -35.794 1.00 87.94 96 ALA A CA 1
ATOM 710 C C . ALA A 1 96 ? 28.819 -2.253 -35.612 1.00 87.94 96 ALA A C 1
ATOM 712 O O . ALA A 1 96 ? 28.294 -2.149 -34.510 1.00 87.94 96 ALA A O 1
ATOM 713 N N . GLU A 1 97 ? 28.311 -1.645 -36.687 1.00 86.81 97 GLU A N 1
ATOM 714 C CA . GLU A 1 97 ? 27.160 -0.727 -36.622 1.00 86.81 97 GLU A CA 1
ATOM 715 C C . GLU A 1 97 ? 25.893 -1.413 -36.080 1.00 86.81 97 GLU A C 1
ATOM 717 O O . GLU A 1 97 ? 25.134 -0.831 -35.298 1.00 86.81 97 GLU A O 1
ATOM 722 N N . LEU A 1 98 ? 25.665 -2.680 -36.448 1.00 90.75 98 LEU A N 1
ATOM 723 C CA . LEU A 1 98 ? 24.563 -3.461 -35.883 1.00 90.75 98 LEU A CA 1
ATOM 724 C C . LEU A 1 98 ? 24.742 -3.670 -34.371 1.00 90.75 98 LEU A C 1
ATOM 726 O O . LEU A 1 98 ? 23.798 -3.470 -33.607 1.00 90.75 98 LEU A O 1
ATOM 730 N N . ARG A 1 99 ? 25.945 -4.038 -33.918 1.00 92.50 99 ARG A N 1
ATOM 731 C CA . ARG A 1 99 ? 26.224 -4.204 -32.483 1.00 92.50 99 ARG A CA 1
ATOM 732 C C . ARG A 1 99 ? 26.039 -2.902 -31.716 1.00 92.50 99 ARG A C 1
ATOM 734 O O . ARG A 1 99 ? 25.441 -2.928 -30.642 1.00 92.50 99 ARG A O 1
ATOM 741 N N . ASP A 1 100 ? 26.478 -1.779 -32.269 1.00 94.12 100 ASP A N 1
ATOM 742 C CA . ASP A 1 100 ? 26.355 -0.475 -31.617 1.00 94.12 100 ASP A CA 1
ATOM 743 C C . ASP A 1 100 ? 24.887 -0.063 -31.464 1.00 94.12 100 ASP A C 1
ATOM 745 O O . ASP A 1 100 ? 24.460 0.367 -30.390 1.00 94.12 100 ASP A O 1
ATOM 749 N N . THR A 1 101 ? 24.077 -0.258 -32.511 1.00 93.56 101 THR A N 1
ATOM 750 C CA . THR A 1 101 ? 22.636 0.048 -32.459 1.00 93.56 101 THR A CA 1
ATOM 751 C C . THR A 1 101 ? 21.886 -0.832 -31.461 1.00 93.56 101 THR A C 1
ATOM 753 O O . THR A 1 101 ? 21.079 -0.314 -30.686 1.00 93.56 101 THR A O 1
ATOM 756 N N . VAL A 1 102 ? 22.176 -2.137 -31.423 1.00 96.06 102 VAL A N 1
ATOM 757 C CA . VAL A 1 102 ? 21.589 -3.061 -30.441 1.00 96.06 102 VAL A CA 1
ATOM 758 C C . VAL A 1 102 ? 22.021 -2.688 -29.024 1.00 96.06 102 VAL A C 1
ATOM 760 O O . VAL A 1 102 ? 21.177 -2.609 -28.134 1.00 96.06 102 VAL A O 1
ATOM 763 N N . THR A 1 103 ? 23.304 -2.390 -28.811 1.00 96.06 103 THR A N 1
ATOM 764 C CA . THR A 1 103 ? 23.833 -1.994 -27.496 1.00 96.06 103 THR A CA 1
ATOM 765 C C . THR A 1 103 ? 23.159 -0.722 -26.992 1.00 96.06 103 THR A C 1
ATOM 767 O O . THR A 1 103 ? 22.724 -0.665 -25.842 1.00 96.06 103 THR A O 1
ATOM 770 N N . PHE A 1 104 ? 23.005 0.285 -27.855 1.00 94.81 104 PHE A N 1
ATOM 771 C CA . PHE A 1 104 ? 22.322 1.525 -27.498 1.00 94.81 104 PHE A CA 1
ATOM 772 C C . PHE A 1 104 ? 20.843 1.295 -27.167 1.00 94.81 104 PHE A C 1
ATOM 774 O O . PHE A 1 104 ? 20.347 1.814 -26.167 1.00 94.81 104 PHE A O 1
ATOM 781 N N . PHE A 1 105 ? 20.143 0.486 -27.969 1.00 95.31 105 PHE A N 1
ATOM 782 C CA . PHE A 1 105 ? 18.744 0.147 -27.719 1.00 95.31 105 PHE A CA 1
ATOM 783 C C . PHE A 1 105 ? 18.567 -0.579 -26.382 1.00 95.31 105 PHE A C 1
ATOM 785 O O . PHE A 1 105 ? 17.735 -0.173 -25.573 1.00 95.31 105 PHE A O 1
ATOM 792 N N . LEU A 1 106 ? 19.375 -1.611 -26.123 1.00 97.38 106 LEU A N 1
ATOM 793 C CA . LEU A 1 106 ? 19.322 -2.364 -24.871 1.00 97.38 106 LEU A CA 1
ATOM 794 C C . LEU A 1 106 ? 19.642 -1.474 -23.673 1.00 97.38 106 LEU A C 1
ATOM 796 O O . LEU A 1 106 ? 18.913 -1.513 -22.688 1.00 97.38 106 LEU A O 1
ATOM 800 N N . ARG A 1 107 ? 20.664 -0.617 -23.773 1.00 97.25 107 ARG A N 1
ATOM 801 C CA . ARG A 1 107 ? 21.003 0.340 -22.714 1.00 97.25 107 ARG A CA 1
ATOM 802 C C . ARG A 1 107 ? 19.859 1.313 -22.442 1.00 97.25 107 ARG A C 1
ATOM 804 O O . ARG A 1 107 ? 19.519 1.536 -21.289 1.00 97.25 107 ARG A O 1
ATOM 811 N N . SER A 1 108 ? 19.239 1.854 -23.489 1.00 93.69 108 SER A N 1
ATOM 812 C CA . SER A 1 108 ? 18.090 2.752 -23.349 1.00 93.69 108 SER A CA 1
ATOM 813 C C . SER A 1 108 ? 16.892 2.056 -22.696 1.00 93.69 108 SER A C 1
ATOM 815 O O . SER A 1 108 ? 16.229 2.650 -21.849 1.00 93.69 108 SER A O 1
ATOM 817 N N . LYS A 1 109 ? 16.616 0.794 -23.050 1.00 96.69 109 LYS A N 1
ATOM 818 C CA . LYS A 1 109 ? 15.536 0.017 -22.424 1.00 96.69 109 LYS A CA 1
ATOM 819 C C . LYS A 1 109 ? 15.845 -0.366 -20.984 1.00 96.69 109 LYS A C 1
ATOM 821 O O . LYS A 1 109 ? 14.937 -0.319 -20.162 1.00 96.69 109 LYS A O 1
ATOM 826 N N . LEU A 1 110 ? 17.097 -0.697 -20.682 1.00 98.06 110 LEU A N 1
ATOM 827 C CA . LEU A 1 110 ? 17.535 -0.980 -19.322 1.00 98.06 110 LEU A CA 1
ATOM 828 C C . LEU A 1 110 ? 17.385 0.257 -18.433 1.00 98.06 110 LEU A C 1
ATOM 830 O O . LEU A 1 110 ? 16.809 0.148 -17.361 1.00 98.06 110 LEU A O 1
ATOM 834 N N . GLU A 1 111 ? 17.808 1.428 -18.911 1.00 96.62 111 GLU A N 1
ATOM 835 C CA . GLU A 1 111 ? 17.653 2.699 -18.189 1.00 96.62 111 GLU A CA 1
ATOM 836 C C . GLU A 1 111 ? 16.177 3.047 -17.936 1.00 96.62 111 GLU A C 1
ATOM 838 O O . GLU A 1 111 ? 15.796 3.499 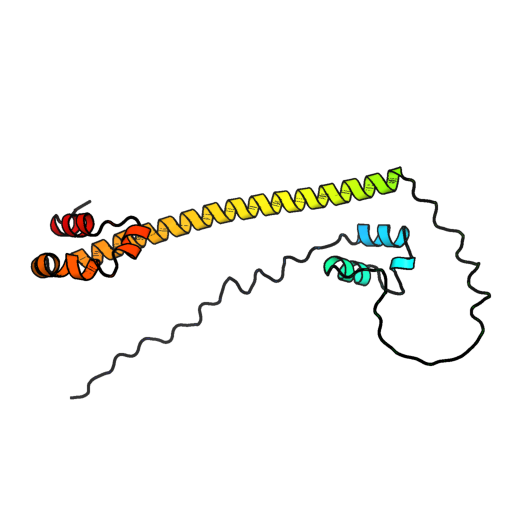-16.860 1.00 96.62 111 GLU A O 1
ATOM 843 N N . ALA A 1 112 ? 15.307 2.807 -18.922 1.00 94.50 112 ALA A N 1
ATOM 844 C CA . ALA A 1 112 ? 13.873 3.002 -18.734 1.00 94.50 112 ALA A CA 1
ATOM 845 C C . ALA A 1 112 ? 13.306 2.039 -17.678 1.00 94.50 112 ALA A C 1
ATOM 847 O O . ALA A 1 112 ? 12.475 2.436 -16.864 1.00 94.50 112 ALA A O 1
ATOM 848 N N . LEU A 1 113 ? 13.761 0.783 -17.671 1.00 97.19 113 LEU A N 1
ATOM 849 C CA . LEU A 1 113 ? 13.330 -0.214 -16.697 1.00 97.19 113 LEU A CA 1
ATOM 850 C C . LEU A 1 113 ? 13.775 0.169 -15.282 1.00 97.19 113 LEU A C 1
ATOM 852 O O . LEU A 1 113 ? 12.936 0.208 -14.384 1.00 97.19 113 LEU A O 1
ATOM 856 N N . THR A 1 114 ? 15.041 0.534 -15.085 1.00 97.38 114 THR A N 1
ATOM 857 C CA . THR A 1 114 ? 15.561 0.944 -13.770 1.00 97.38 114 THR A CA 1
ATOM 858 C C . THR A 1 114 ? 14.846 2.187 -13.238 1.00 97.38 114 THR A C 1
ATOM 860 O O . THR A 1 114 ? 14.512 2.247 -12.054 1.00 97.38 114 THR A O 1
ATOM 863 N N . ALA A 1 115 ? 14.518 3.149 -14.107 1.00 95.69 115 ALA A N 1
ATOM 864 C CA . ALA A 1 115 ? 13.707 4.305 -13.733 1.00 95.69 115 ALA A CA 1
ATOM 865 C C . ALA A 1 115 ? 12.302 3.893 -13.254 1.00 95.69 115 ALA A C 1
ATOM 867 O O . ALA A 1 115 ? 11.838 4.373 -12.217 1.00 95.69 115 ALA A O 1
ATOM 868 N N . THR A 1 116 ? 11.639 2.966 -13.958 1.00 97.06 116 THR A N 1
ATOM 869 C CA . THR A 1 116 ? 10.322 2.463 -13.528 1.00 97.06 116 THR A CA 1
ATOM 870 C C . THR A 1 116 ? 10.388 1.661 -12.230 1.00 97.06 116 THR A C 1
ATOM 872 O O . THR A 1 116 ? 9.483 1.764 -11.404 1.00 97.06 116 THR A O 1
ATOM 875 N N . GLU A 1 117 ? 11.458 0.896 -12.003 1.00 97.19 117 GLU A N 1
ATOM 876 C CA . GLU A 1 117 ? 11.667 0.180 -10.742 1.00 97.19 117 GLU A CA 1
ATOM 877 C C . GLU A 1 117 ? 11.814 1.150 -9.569 1.00 97.19 117 GLU A C 1
ATOM 879 O O . GLU A 1 117 ? 11.171 0.962 -8.533 1.00 97.19 117 GLU A O 1
ATOM 884 N N . ALA A 1 118 ? 12.591 2.221 -9.748 1.00 96.62 118 ALA A N 1
ATOM 885 C CA . ALA A 1 118 ? 12.746 3.265 -8.742 1.00 96.62 118 ALA A CA 1
ATOM 886 C C . ALA A 1 118 ? 11.414 3.976 -8.442 1.00 96.62 118 ALA A C 1
ATOM 888 O O . ALA A 1 118 ? 11.078 4.194 -7.276 1.00 96.62 118 ALA A O 1
ATOM 889 N N . GLU A 1 119 ? 10.613 4.291 -9.466 1.00 97.44 119 GLU A N 1
ATOM 890 C CA . GLU A 1 119 ? 9.282 4.880 -9.276 1.00 97.44 119 GLU A CA 1
ATOM 891 C C . GLU A 1 119 ? 8.349 3.941 -8.497 1.00 97.44 119 GLU A C 1
ATOM 893 O O . GLU A 1 119 ? 7.696 4.369 -7.541 1.00 97.44 119 GLU A O 1
ATOM 898 N N . ILE A 1 120 ? 8.307 2.653 -8.858 1.00 97.69 120 ILE A N 1
ATOM 899 C CA . ILE A 1 120 ? 7.489 1.653 -8.160 1.00 97.69 120 ILE A CA 1
ATOM 900 C C . ILE A 1 120 ? 7.928 1.528 -6.699 1.00 97.69 120 ILE A C 1
ATOM 902 O O . ILE A 1 120 ? 7.072 1.492 -5.813 1.00 97.69 120 ILE A O 1
ATOM 906 N N . ALA A 1 121 ? 9.234 1.482 -6.430 1.00 97.69 121 ALA A N 1
ATOM 907 C CA . ALA A 1 121 ? 9.763 1.424 -5.071 1.00 97.69 121 ALA A CA 1
ATOM 908 C C . ALA A 1 121 ? 9.320 2.643 -4.247 1.00 97.69 121 ALA A C 1
ATOM 910 O O . ALA A 1 121 ? 8.768 2.483 -3.159 1.00 97.69 121 ALA A O 1
ATOM 911 N N . ASN A 1 122 ? 9.454 3.848 -4.803 1.00 96.50 122 ASN A N 1
ATOM 912 C CA . ASN A 1 122 ? 9.012 5.077 -4.145 1.00 96.50 122 ASN A CA 1
ATOM 913 C C . ASN A 1 122 ? 7.499 5.085 -3.897 1.00 96.50 122 ASN A C 1
ATOM 915 O O . ASN A 1 122 ? 7.044 5.487 -2.824 1.00 96.50 122 ASN A O 1
ATOM 919 N N . ARG A 1 123 ? 6.698 4.605 -4.859 1.00 97.44 123 ARG A N 1
ATOM 920 C CA . ARG A 1 123 ? 5.244 4.546 -4.680 1.00 97.44 123 ARG A CA 1
ATOM 921 C C . ARG A 1 123 ? 4.837 3.546 -3.603 1.00 97.44 123 ARG A C 1
ATOM 923 O O . ARG A 1 123 ? 3.887 3.831 -2.881 1.00 97.44 123 ARG A O 1
ATOM 930 N N . ARG A 1 124 ? 5.544 2.419 -3.464 1.00 98.00 124 ARG A N 1
ATOM 931 C CA . ARG A 1 124 ? 5.315 1.459 -2.369 1.00 98.00 124 ARG A CA 1
ATOM 932 C C . ARG A 1 124 ? 5.537 2.113 -1.010 1.00 98.00 124 ARG A C 1
ATOM 934 O O . ARG A 1 124 ? 4.628 2.085 -0.195 1.00 98.00 124 ARG A O 1
ATOM 941 N N . VAL A 1 125 ? 6.660 2.809 -0.826 1.00 97.88 125 VAL A N 1
ATOM 942 C CA . VAL A 1 125 ? 6.950 3.535 0.425 1.00 97.88 125 VAL A CA 1
ATOM 943 C C . VAL A 1 125 ? 5.860 4.564 0.746 1.00 97.88 125 VAL A C 1
ATOM 945 O O . VAL A 1 125 ? 5.414 4.660 1.887 1.00 97.88 125 VAL A O 1
ATOM 948 N N . ALA A 1 126 ? 5.392 5.314 -0.255 1.00 97.12 126 ALA A N 1
ATOM 949 C CA . ALA A 1 126 ? 4.308 6.276 -0.061 1.00 97.12 126 ALA A CA 1
ATOM 950 C C . ALA A 1 126 ? 2.987 5.598 0.348 1.00 97.12 126 ALA A C 1
ATOM 952 O O . ALA A 1 126 ? 2.317 6.071 1.261 1.00 97.12 126 ALA A O 1
ATOM 953 N N . LEU A 1 127 ? 2.625 4.484 -0.297 1.00 97.81 127 LEU A N 1
ATOM 954 C CA . LEU A 1 127 ? 1.426 3.714 0.046 1.00 97.81 127 LEU A CA 1
ATOM 955 C C . LEU A 1 127 ? 1.505 3.116 1.453 1.00 97.81 127 LEU A C 1
ATOM 957 O O . LEU A 1 127 ? 0.508 3.140 2.171 1.00 97.81 127 LEU A O 1
ATOM 961 N N . ASP A 1 128 ? 2.673 2.624 1.862 1.00 97.19 128 ASP A N 1
ATOM 962 C CA . ASP A 1 128 ? 2.883 2.098 3.211 1.00 97.19 128 ASP A CA 1
ATOM 963 C C . ASP A 1 128 ? 2.702 3.206 4.263 1.00 97.19 128 ASP A C 1
ATOM 965 O O . ASP A 1 128 ? 2.024 3.007 5.270 1.00 97.19 128 ASP A O 1
ATOM 969 N N . ALA A 1 129 ? 3.213 4.414 4.000 1.00 96.69 129 ALA A N 1
ATOM 970 C CA . ALA A 1 129 ? 3.008 5.570 4.874 1.00 96.69 129 ALA A CA 1
ATOM 971 C C . ALA A 1 129 ? 1.534 6.024 4.934 1.00 96.69 129 ALA A C 1
ATOM 973 O O . ALA A 1 1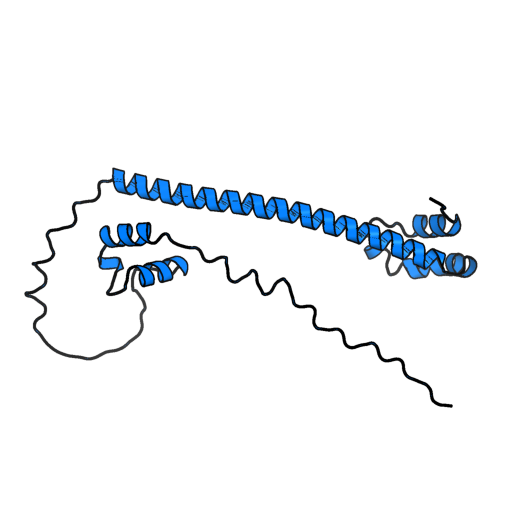29 ? 1.020 6.332 6.013 1.00 96.69 129 ALA A O 1
ATOM 974 N N . GLU A 1 130 ? 0.836 6.050 3.792 1.00 96.75 130 GLU A N 1
ATOM 975 C CA . GLU A 1 130 ? -0.605 6.340 3.723 1.00 96.75 130 GLU A CA 1
ATOM 976 C C . GLU A 1 130 ? -1.415 5.304 4.525 1.00 96.75 130 GLU A C 1
ATOM 978 O O . GLU A 1 130 ? -2.322 5.666 5.282 1.00 96.75 130 GLU A O 1
ATOM 983 N N . LEU A 1 131 ? -1.057 4.023 4.412 1.00 95.88 131 LEU A N 1
ATOM 984 C CA . LEU A 1 131 ? -1.684 2.923 5.137 1.00 95.88 131 LEU A CA 1
ATOM 985 C C . LEU A 1 131 ? -1.469 3.051 6.649 1.00 95.88 131 LEU A C 1
ATOM 987 O O . LEU A 1 131 ? -2.441 2.966 7.400 1.00 95.88 131 LEU A O 1
ATOM 991 N N . GLU A 1 132 ? -0.243 3.300 7.111 1.00 95.44 132 GLU A N 1
ATOM 992 C CA . GLU A 1 132 ? 0.053 3.492 8.540 1.00 95.44 132 GLU A CA 1
ATOM 993 C C . GLU A 1 132 ? -0.690 4.703 9.127 1.00 95.44 132 GLU A C 1
ATOM 995 O O . GLU A 1 132 ? -1.234 4.642 10.237 1.00 95.44 132 GLU A O 1
ATOM 1000 N N . SER A 1 133 ? -0.796 5.792 8.363 1.00 95.69 133 SER A N 1
ATOM 1001 C CA . SER A 1 133 ? -1.586 6.968 8.744 1.00 95.69 133 SER A CA 1
ATOM 1002 C C . SER A 1 133 ? -3.079 6.639 8.880 1.00 95.69 133 SER A C 1
ATOM 1004 O O . SER A 1 133 ? -3.719 6.986 9.883 1.00 95.69 133 SER A O 1
ATOM 1006 N N . ALA A 1 134 ? -3.641 5.899 7.919 1.00 94.31 134 ALA A N 1
ATOM 1007 C CA . ALA A 1 134 ? -5.034 5.463 7.962 1.00 94.31 134 ALA A CA 1
ATOM 1008 C C . ALA A 1 134 ? -5.302 4.518 9.145 1.00 94.31 134 ALA A C 1
ATOM 1010 O O . ALA A 1 134 ? -6.300 4.678 9.853 1.00 94.31 134 ALA A O 1
ATOM 1011 N N . GLN A 1 135 ? -4.394 3.575 9.420 1.00 94.81 135 GLN A N 1
ATOM 1012 C CA . GLN A 1 135 ? -4.492 2.694 10.585 1.00 94.81 135 GLN A CA 1
ATOM 1013 C C . GLN A 1 135 ? -4.436 3.473 11.899 1.00 94.81 135 GLN A C 1
ATOM 1015 O O . GLN A 1 135 ? -5.250 3.235 12.790 1.00 94.81 135 GLN A O 1
ATOM 1020 N N . THR A 1 136 ? -3.510 4.425 12.021 1.00 93.56 136 THR A N 1
ATOM 1021 C CA . THR A 1 136 ? -3.386 5.288 13.203 1.00 93.56 136 THR A CA 1
ATOM 1022 C C . THR A 1 136 ? -4.667 6.084 13.440 1.00 93.56 136 THR A C 1
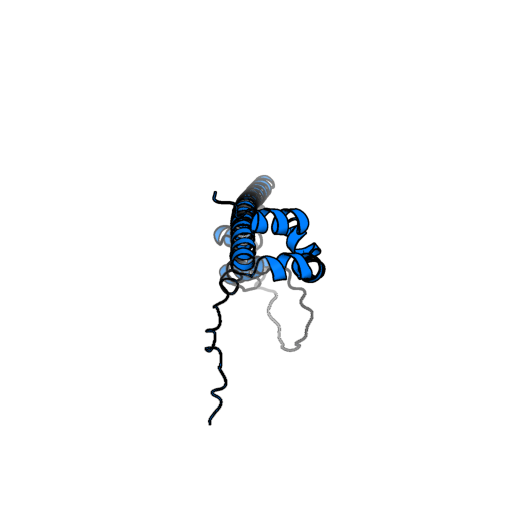ATOM 1024 O O . THR A 1 136 ? -5.186 6.113 14.560 1.00 93.56 136 THR A O 1
ATOM 1027 N N . THR A 1 137 ? -5.229 6.658 12.374 1.00 94.44 137 THR A N 1
ATOM 1028 C CA . THR A 1 137 ? -6.512 7.371 12.418 1.00 94.44 137 THR A CA 1
ATOM 1029 C C . THR A 1 137 ? -7.643 6.457 12.890 1.00 94.44 137 THR A C 1
ATOM 1031 O O . THR A 1 137 ? -8.382 6.818 13.805 1.00 94.44 137 THR A O 1
ATOM 1034 N N . LEU A 1 138 ? -7.744 5.243 12.341 1.00 93.50 138 LEU A N 1
ATOM 1035 C CA . LEU A 1 138 ? -8.764 4.276 12.743 1.00 93.50 138 LEU A CA 1
ATOM 1036 C C . LEU A 1 138 ? -8.620 3.867 14.217 1.00 93.50 138 LEU A C 1
ATOM 1038 O O . LEU A 1 138 ? -9.614 3.832 14.939 1.00 93.50 138 LEU A O 1
ATOM 1042 N N . ARG A 1 139 ? -7.394 3.609 14.698 1.00 92.50 139 ARG A N 1
ATOM 1043 C CA . ARG A 1 139 ? -7.125 3.309 16.119 1.00 92.50 139 ARG A CA 1
ATOM 1044 C C . ARG A 1 139 ? -7.640 4.417 17.029 1.00 92.50 139 ARG A C 1
ATOM 1046 O O . ARG A 1 139 ? -8.267 4.131 18.050 1.00 92.50 139 ARG A O 1
ATOM 1053 N N . TYR A 1 140 ? -7.378 5.670 16.664 1.00 91.31 140 TYR A N 1
ATOM 1054 C CA . TYR A 1 140 ? -7.852 6.829 17.411 1.00 91.31 140 TYR A CA 1
ATOM 1055 C C . TYR A 1 140 ? -9.382 6.929 17.397 1.00 91.31 140 TYR A C 1
ATOM 1057 O O . TYR A 1 140 ? -9.993 7.067 18.455 1.00 91.31 140 TYR A O 1
ATOM 1065 N N . GLN A 1 141 ? -10.007 6.790 16.226 1.00 93.44 141 GLN A N 1
ATOM 1066 C CA . GLN A 1 141 ? -11.463 6.852 16.079 1.00 93.44 141 GLN A CA 1
ATOM 1067 C C . GLN A 1 141 ? -12.175 5.759 16.876 1.00 93.44 141 GLN A C 1
ATOM 1069 O O . GLN A 1 141 ? -13.127 6.057 17.591 1.00 93.44 141 GLN A O 1
ATOM 1074 N N . VAL A 1 142 ? -11.696 4.514 16.810 1.00 92.06 142 VAL A N 1
ATOM 1075 C CA . VAL A 1 142 ? -12.265 3.393 17.574 1.00 92.06 142 VAL A CA 1
ATOM 1076 C C . VAL A 1 142 ? -12.163 3.663 19.076 1.00 92.06 142 VAL A C 1
ATOM 1078 O O . VAL A 1 142 ? -13.146 3.507 19.796 1.00 92.06 142 VAL A O 1
ATOM 1081 N N . ARG A 1 143 ? -11.001 4.122 19.556 1.00 90.62 143 ARG A N 1
ATOM 1082 C CA . ARG A 1 143 ? -10.812 4.491 20.969 1.00 90.62 143 ARG A CA 1
ATOM 1083 C C . ARG A 1 143 ? -11.741 5.621 21.399 1.00 90.62 143 ARG A C 1
ATOM 1085 O O . ARG A 1 143 ? -12.369 5.519 22.447 1.00 90.62 143 ARG A O 1
ATOM 1092 N N . SER A 1 144 ? -11.840 6.674 20.591 1.00 90.19 144 SER A N 1
ATOM 1093 C CA . SER A 1 144 ? -12.709 7.819 20.864 1.00 90.19 144 SER A CA 1
ATOM 1094 C C . SER A 1 144 ? -14.178 7.403 20.906 1.00 90.19 144 SER A C 1
ATOM 1096 O O . SER A 1 144 ? -14.865 7.726 21.868 1.00 90.19 144 SER A O 1
ATOM 1098 N N . PHE A 1 145 ? -14.634 6.616 19.928 1.00 91.88 145 PHE A N 1
ATOM 1099 C CA . PHE A 1 145 ? -15.995 6.093 19.886 1.00 91.88 145 PHE A CA 1
ATOM 1100 C C . PHE A 1 145 ? -16.329 5.267 21.131 1.00 91.88 145 PHE A C 1
ATOM 1102 O O . PHE A 1 145 ? -17.343 5.520 21.772 1.00 91.88 145 PHE A O 1
ATOM 1109 N N . LEU A 1 146 ? -15.461 4.327 21.519 1.00 90.44 146 LEU A N 1
ATOM 1110 C CA . LEU A 1 146 ? -15.682 3.531 22.727 1.00 90.44 146 LEU A CA 1
ATOM 1111 C C . LEU A 1 146 ? -15.645 4.382 24.004 1.00 90.44 146 LEU A C 1
ATOM 1113 O O . LEU A 1 146 ? -16.373 4.083 24.943 1.00 90.44 146 LEU A O 1
ATOM 1117 N N . GLY A 1 147 ? -14.847 5.452 24.035 1.00 88.62 147 GLY A N 1
ATOM 1118 C CA . GLY A 1 147 ? -14.817 6.407 25.146 1.00 88.62 147 GLY A CA 1
ATOM 1119 C C . GLY A 1 147 ? -16.080 7.260 25.290 1.00 88.62 147 GLY A C 1
ATOM 1120 O O . GLY A 1 147 ? -16.309 7.806 26.365 1.00 88.62 147 GLY A O 1
ATOM 1121 N N . LEU A 1 148 ? -16.907 7.364 24.244 1.00 90.00 148 LEU A N 1
ATOM 1122 C CA . LEU A 1 148 ? -18.221 8.014 24.307 1.00 90.00 148 LEU A CA 1
ATOM 1123 C C . LEU A 1 148 ? -19.314 7.089 24.860 1.00 90.00 148 LEU A C 1
ATOM 1125 O O . LEU A 1 148 ? -20.404 7.561 25.180 1.00 90.00 148 LEU A O 1
ATOM 1129 N N . LEU A 1 149 ? -19.053 5.783 24.937 1.00 90.19 149 LEU A N 1
ATOM 1130 C CA . LEU A 1 149 ? -20.016 4.818 25.452 1.00 90.19 149 LEU A CA 1
ATOM 1131 C C . LEU A 1 149 ? -20.017 4.813 26.981 1.00 90.19 149 LEU A C 1
ATOM 1133 O O . LEU A 1 149 ? -19.001 5.051 27.634 1.00 90.19 149 LEU A O 1
ATOM 1137 N N . ASP A 1 150 ? -21.174 4.481 27.550 1.00 88.06 150 ASP A N 1
ATOM 1138 C CA . ASP A 1 150 ? -21.292 4.259 28.984 1.00 88.06 150 ASP A CA 1
ATOM 1139 C C . ASP A 1 150 ? -20.372 3.110 29.436 1.00 88.06 150 ASP A C 1
ATOM 1141 O O . ASP A 1 150 ? -20.378 2.014 28.864 1.00 88.06 150 ASP A O 1
ATOM 1145 N N . GLN A 1 151 ? -19.588 3.356 30.488 1.00 86.69 151 GLN A N 1
ATOM 1146 C CA . GLN A 1 151 ? -18.574 2.407 30.945 1.00 86.69 151 GLN A CA 1
ATOM 1147 C C . GLN A 1 151 ? -19.181 1.111 31.486 1.00 86.69 151 GLN A C 1
ATOM 1149 O O . GLN A 1 151 ? -18.560 0.053 31.363 1.00 86.69 151 GLN A O 1
ATOM 1154 N N . THR A 1 152 ? -20.383 1.168 32.072 1.00 88.12 152 THR A N 1
ATOM 1155 C CA . THR A 1 152 ? -21.040 -0.033 32.607 1.00 88.12 152 THR A CA 1
ATOM 1156 C C . THR A 1 152 ? -21.505 -0.942 31.474 1.00 88.12 152 THR A C 1
ATOM 1158 O O . THR A 1 152 ? -21.231 -2.144 31.486 1.00 88.12 152 THR A O 1
ATOM 1161 N N . THR A 1 153 ? -22.080 -0.347 30.431 1.00 89.31 153 THR A N 1
ATOM 1162 C CA . THR A 1 153 ? -22.502 -1.037 29.209 1.00 89.31 153 THR A CA 1
ATOM 1163 C C . THR A 1 153 ? -21.302 -1.614 28.457 1.00 89.31 153 THR A C 1
ATOM 1165 O O . THR A 1 153 ? -21.328 -2.772 28.033 1.00 89.31 153 THR A O 1
ATOM 1168 N N . LEU A 1 154 ? -20.215 -0.845 28.332 1.00 89.12 154 LEU A N 1
ATOM 1169 C CA . LEU A 1 154 ? -18.990 -1.293 27.670 1.00 89.12 154 LEU A CA 1
ATOM 1170 C C . LEU A 1 154 ? -18.332 -2.467 28.411 1.00 89.12 154 LEU A C 1
ATOM 1172 O O . LEU A 1 154 ? -17.867 -3.406 27.768 1.00 89.12 154 LEU A O 1
ATOM 1176 N N . ALA A 1 155 ? -18.325 -2.457 29.746 1.00 87.12 155 ALA A N 1
ATOM 1177 C CA . ALA A 1 155 ? -17.787 -3.563 30.537 1.00 87.12 155 ALA A CA 1
ATOM 1178 C C . ALA A 1 155 ? -18.614 -4.852 30.388 1.00 87.12 155 ALA A C 1
ATOM 1180 O O . ALA A 1 155 ? -18.045 -5.942 30.365 1.00 87.12 155 ALA A O 1
ATOM 1181 N N . GLN A 1 156 ? -19.940 -4.733 30.271 1.00 90.88 156 GLN A N 1
ATOM 1182 C CA . GLN A 1 156 ? -20.842 -5.882 30.154 1.00 90.88 156 GLN A CA 1
ATOM 1183 C C . GLN A 1 156 ? -20.883 -6.470 28.739 1.00 90.88 156 GLN A C 1
ATOM 1185 O O . GLN A 1 156 ? -20.862 -7.689 28.580 1.00 90.88 156 GLN A O 1
ATOM 1190 N N . HIS A 1 157 ? -20.930 -5.623 27.708 1.00 90.75 157 HIS A N 1
ATOM 1191 C CA . HIS A 1 157 ? -21.199 -6.056 26.331 1.00 90.75 157 HIS A CA 1
ATOM 1192 C C . HIS A 1 157 ? -20.037 -5.830 25.356 1.00 90.75 157 HIS A C 1
ATOM 1194 O O . HIS A 1 157 ? -20.011 -6.443 24.289 1.00 90.75 157 HIS A O 1
ATOM 1200 N N . GLY A 1 158 ? -19.050 -5.003 25.710 1.00 89.19 158 GLY A N 1
ATOM 1201 C CA . GLY A 1 158 ? -17.908 -4.671 24.853 1.00 89.19 158 GLY A CA 1
ATOM 1202 C C . GLY A 1 158 ? -17.102 -5.880 24.367 1.00 89.19 158 GLY A C 1
ATOM 1203 O O . GLY A 1 158 ? -16.844 -5.963 23.166 1.00 89.19 158 GLY A O 1
ATOM 1204 N N . PRO A 1 159 ? -16.735 -6.851 25.230 1.00 90.25 159 PRO A N 1
ATOM 1205 C CA . PRO A 1 159 ? -15.974 -8.022 24.795 1.00 90.25 159 PRO A CA 1
ATOM 1206 C C . PRO A 1 159 ? -16.697 -8.848 23.726 1.00 90.25 159 PRO A C 1
ATOM 1208 O O . PRO A 1 159 ? -16.073 -9.268 22.756 1.00 90.25 159 PRO A O 1
ATOM 1211 N N . ALA A 1 160 ? -18.010 -9.047 23.884 1.00 91.69 160 ALA A N 1
ATOM 1212 C CA . ALA A 1 160 ? -18.823 -9.784 22.922 1.00 91.69 160 ALA A CA 1
ATOM 1213 C C . ALA A 1 160 ? -18.972 -9.006 21.606 1.00 91.69 160 ALA A C 1
ATOM 1215 O O . ALA A 1 160 ? -18.753 -9.569 20.540 1.00 91.69 160 ALA A O 1
ATOM 1216 N N . ALA A 1 161 ? -19.249 -7.700 21.676 1.00 89.69 161 ALA A N 1
ATOM 1217 C CA . ALA A 1 161 ? -19.398 -6.853 20.491 1.00 89.69 161 ALA A CA 1
ATOM 1218 C C . ALA A 1 161 ? -18.104 -6.735 19.664 1.00 89.69 161 ALA A C 1
ATOM 1220 O O . ALA A 1 161 ? -18.147 -6.657 18.438 1.00 89.69 161 ALA A O 1
ATOM 1221 N N . LEU A 1 162 ? -16.937 -6.729 20.317 1.00 91.38 162 LEU A N 1
ATOM 1222 C CA . LEU A 1 162 ? -15.647 -6.666 19.624 1.00 91.38 162 LEU A CA 1
ATOM 1223 C C . LEU A 1 162 ? -15.175 -8.028 19.096 1.00 91.38 162 LEU A C 1
ATOM 1225 O O . LEU A 1 162 ? -14.320 -8.051 18.209 1.00 91.38 162 LEU A O 1
ATOM 1229 N N . ALA A 1 163 ? -15.709 -9.147 19.597 1.00 91.56 163 ALA A N 1
ATOM 1230 C CA . ALA A 1 163 ? -15.302 -10.487 19.174 1.00 91.56 163 ALA A CA 1
ATOM 1231 C C . ALA A 1 163 ? -15.546 -10.713 17.673 1.00 91.56 163 ALA A C 1
ATOM 1233 O O . ALA A 1 163 ? -14.651 -11.191 16.970 1.00 91.56 163 ALA A O 1
ATOM 1234 N N . ASP A 1 164 ? -16.691 -10.254 17.161 1.00 89.81 164 ASP A N 1
ATOM 1235 C CA . ASP A 1 164 ? -17.068 -10.361 15.743 1.00 89.81 164 ASP A CA 1
ATOM 1236 C C . ASP A 1 164 ? -16.113 -9.594 14.813 1.00 89.81 164 ASP A C 1
ATOM 1238 O O . ASP A 1 164 ? -15.980 -9.891 13.622 1.00 89.81 164 ASP A O 1
ATOM 1242 N N . HIS A 1 165 ? -15.397 -8.610 15.358 1.00 91.50 165 HIS A N 1
ATOM 1243 C CA . HIS A 1 165 ? -14.464 -7.760 14.625 1.00 91.50 165 HIS A CA 1
ATOM 1244 C C . HIS A 1 165 ? -13.003 -7.954 15.043 1.00 91.50 165 HIS A C 1
ATOM 1246 O O . HIS A 1 165 ? -12.125 -7.262 14.520 1.00 91.50 165 HIS A O 1
ATOM 1252 N N . ALA A 1 166 ? -12.709 -8.930 15.907 1.00 90.19 166 ALA A N 1
ATOM 1253 C CA . ALA A 1 166 ? -11.380 -9.147 16.475 1.00 90.19 166 ALA A CA 1
ATOM 1254 C C . ALA A 1 166 ? -10.305 -9.340 15.396 1.00 90.19 166 ALA A C 1
ATOM 1256 O O . ALA A 1 166 ? -9.220 -8.772 15.487 1.00 90.19 166 ALA A O 1
ATOM 1257 N N . LYS A 1 167 ? -10.623 -10.062 14.312 1.00 92.31 167 LYS A N 1
ATOM 1258 C CA . LYS A 1 167 ? -9.701 -10.248 13.179 1.00 92.31 167 LYS A CA 1
ATOM 1259 C C . LYS A 1 167 ? -9.362 -8.928 12.480 1.00 92.31 167 LYS A C 1
ATOM 1261 O O . LYS A 1 167 ? -8.213 -8.712 12.107 1.00 92.31 167 LYS A O 1
ATOM 1266 N N . ASN A 1 16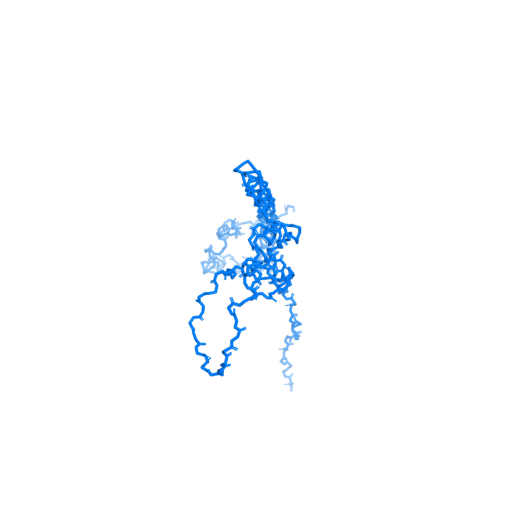8 ? -10.345 -8.049 12.292 1.00 91.44 168 ASN A N 1
ATOM 1267 C CA . ASN A 1 168 ? -10.139 -6.764 11.620 1.00 91.44 168 ASN A CA 1
ATOM 1268 C C . ASN A 1 168 ? -9.348 -5.800 12.504 1.00 91.44 168 ASN A C 1
ATOM 1270 O O . ASN A 1 168 ? -8.443 -5.129 12.018 1.00 91.44 168 ASN A O 1
ATOM 1274 N N . LEU A 1 169 ? -9.641 -5.792 13.804 1.00 91.75 169 LEU A N 1
ATOM 1275 C CA . LEU A 1 169 ? -8.922 -5.001 14.798 1.00 91.75 169 LEU A CA 1
ATOM 1276 C C . LEU A 1 169 ? -7.466 -5.466 14.937 1.00 91.75 169 LEU A C 1
ATOM 1278 O O . LEU A 1 169 ? -6.557 -4.638 14.907 1.00 91.75 169 LEU A O 1
ATOM 1282 N N . ALA A 1 170 ? -7.220 -6.779 14.939 1.00 91.62 170 ALA A N 1
ATOM 1283 C CA . ALA A 1 170 ? -5.869 -7.335 14.959 1.00 91.62 170 ALA A CA 1
ATOM 1284 C C . ALA A 1 170 ? -5.041 -6.934 13.725 1.00 91.62 170 ALA A C 1
ATOM 1286 O O . ALA A 1 170 ? -3.858 -6.628 13.858 1.00 91.62 170 ALA A O 1
ATOM 1287 N N . ARG A 1 171 ? -5.652 -6.863 12.530 1.00 90.50 171 ARG A N 1
ATOM 1288 C CA . ARG A 1 171 ? -4.965 -6.408 11.300 1.00 90.50 171 ARG A CA 1
ATOM 1289 C C . ARG A 1 171 ? -4.460 -4.976 11.391 1.00 90.50 171 ARG A C 1
ATOM 1291 O O . ARG A 1 171 ? -3.469 -4.650 10.753 1.00 90.50 171 ARG A O 1
ATOM 1298 N N . VAL A 1 172 ? -5.143 -4.142 12.166 1.00 90.88 172 VAL A N 1
ATOM 1299 C CA . VAL A 1 172 ? -4.732 -2.764 12.423 1.00 90.88 172 VAL A CA 1
ATOM 1300 C C . VAL A 1 172 ? -4.041 -2.633 13.774 1.00 90.88 172 VAL A C 1
ATOM 1302 O O . VAL A 1 172 ? -3.988 -1.532 14.293 1.00 90.88 172 VAL A O 1
ATOM 1305 N N . GLY A 1 173 ? -3.518 -3.713 14.365 1.00 90.00 173 GLY A N 1
ATOM 1306 C CA . GLY A 1 173 ? -2.726 -3.677 15.601 1.00 90.00 173 GLY A CA 1
ATOM 1307 C C . GLY A 1 173 ? -3.500 -3.296 16.868 1.00 90.00 173 GLY A C 1
ATOM 1308 O O . GLY A 1 173 ? -2.902 -2.799 17.820 1.00 90.00 173 GLY A O 1
ATOM 1309 N N . ILE A 1 174 ? -4.821 -3.487 16.885 1.00 90.56 174 ILE A N 1
ATOM 1310 C CA . ILE A 1 174 ? -5.675 -3.265 18.055 1.00 90.56 174 ILE A CA 1
ATOM 1311 C C . ILE A 1 174 ? -5.984 -4.615 18.697 1.00 90.56 174 ILE A C 1
ATOM 1313 O O . ILE A 1 174 ? -6.639 -5.461 18.089 1.00 90.56 174 ILE A O 1
ATOM 1317 N N . ASP A 1 175 ? -5.568 -4.792 19.947 1.00 91.50 175 ASP A N 1
ATOM 1318 C CA . ASP A 1 175 ? -6.035 -5.897 20.780 1.00 91.50 175 ASP A CA 1
ATOM 1319 C C . ASP A 1 175 ? -7.306 -5.462 21.523 1.00 91.50 175 ASP A C 1
ATOM 1321 O O . ASP A 1 175 ? -7.341 -4.441 22.208 1.00 91.50 175 ASP A O 1
ATOM 1325 N N . THR A 1 176 ? -8.379 -6.233 21.362 1.00 88.94 176 THR A N 1
ATOM 1326 C CA . THR A 1 176 ? -9.698 -5.933 21.925 1.00 88.94 176 THR A CA 1
ATOM 1327 C C . THR A 1 176 ? -9.679 -5.886 23.450 1.00 88.94 176 THR A C 1
ATOM 1329 O O . THR A 1 176 ? -10.418 -5.101 24.041 1.00 88.94 176 THR A O 1
ATOM 1332 N N . LYS A 1 177 ? -8.829 -6.694 24.101 1.00 86.12 177 LYS A N 1
ATOM 1333 C CA . LYS A 1 177 ? -8.726 -6.719 25.569 1.00 86.12 177 LYS A CA 1
ATOM 1334 C C . LYS A 1 177 ? -8.064 -5.451 26.094 1.00 86.12 177 LYS A C 1
ATOM 1336 O O . LYS A 1 177 ? -8.596 -4.803 26.990 1.00 86.12 177 LYS A O 1
ATOM 1341 N N . THR A 1 178 ? -6.928 -5.078 25.506 1.00 87.31 178 THR A N 1
ATOM 1342 C CA . THR A 1 178 ? -6.207 -3.860 25.898 1.00 87.31 178 THR A CA 1
ATOM 1343 C C . THR A 1 178 ? -7.006 -2.610 25.556 1.00 87.31 178 THR A C 1
ATOM 1345 O O . THR A 1 178 ? -7.022 -1.673 26.343 1.00 87.31 178 THR A O 1
ATOM 1348 N N . LEU A 1 179 ? -7.752 -2.618 24.449 1.00 87.50 179 LEU A N 1
ATOM 1349 C CA . LEU A 1 179 ? -8.622 -1.517 24.053 1.00 87.50 179 LEU A CA 1
ATOM 1350 C C . LEU A 1 179 ? -9.694 -1.199 25.105 1.00 87.50 179 LEU A C 1
ATOM 1352 O O . LEU A 1 179 ? -9.857 -0.035 25.462 1.00 87.50 179 LEU A O 1
ATOM 1356 N N . ILE A 1 180 ? -10.416 -2.209 25.604 1.00 87.06 180 ILE A N 1
ATOM 1357 C CA . ILE A 1 180 ? -11.455 -2.005 26.627 1.00 87.06 180 ILE A CA 1
ATOM 1358 C C . ILE A 1 180 ? -10.826 -1.485 27.927 1.00 87.06 180 ILE A C 1
ATOM 1360 O O . ILE A 1 180 ? -11.338 -0.535 28.519 1.00 87.06 180 ILE A O 1
ATOM 1364 N N . GLU A 1 181 ? -9.694 -2.056 28.344 1.00 86.00 181 GLU A N 1
ATOM 1365 C CA . GLU A 1 181 ? -8.969 -1.619 29.544 1.00 86.00 181 GLU A CA 1
ATOM 1366 C C . GLU A 1 181 ? -8.401 -0.196 29.417 1.00 86.00 181 GLU A C 1
ATOM 1368 O O . GLU A 1 181 ? -8.397 0.566 30.385 1.00 86.00 181 GLU A O 1
ATOM 1373 N N . ASP A 1 182 ? -7.933 0.196 28.232 1.00 85.12 182 ASP A N 1
ATOM 1374 C CA . ASP A 1 182 ? -7.420 1.541 27.956 1.00 85.12 182 ASP A CA 1
ATOM 1375 C C . ASP A 1 182 ? -8.542 2.588 27.968 1.00 85.12 182 ASP A C 1
ATOM 1377 O O . ASP A 1 182 ? -8.375 3.679 28.518 1.00 85.12 182 ASP A O 1
ATOM 1381 N N . VAL A 1 183 ? -9.707 2.251 27.409 1.00 86.12 183 VAL A N 1
ATOM 1382 C CA . VAL A 1 183 ? -10.891 3.120 27.437 1.00 86.12 183 VAL A CA 1
ATOM 1383 C C . VAL A 1 183 ? -11.423 3.256 28.866 1.00 86.12 183 VAL A C 1
ATOM 1385 O O . VAL A 1 183 ? -11.702 4.367 29.316 1.00 86.12 183 VAL A O 1
ATOM 1388 N N . ARG A 1 184 ? -11.491 2.151 29.622 1.00 82.12 184 ARG A N 1
ATOM 1389 C CA . ARG A 1 184 ? -11.958 2.141 31.017 1.00 82.12 184 ARG A CA 1
ATOM 1390 C C . ARG A 1 184 ? -11.053 2.949 31.943 1.00 82.12 184 ARG A C 1
ATOM 1392 O O . ARG A 1 184 ? -11.547 3.685 32.793 1.00 82.12 184 ARG A O 1
ATOM 1399 N N . ARG A 1 185 ? -9.733 2.847 31.762 1.00 81.44 185 ARG A N 1
ATOM 1400 C CA . ARG A 1 185 ? -8.749 3.637 32.520 1.00 81.44 185 ARG A CA 1
ATOM 1401 C C . ARG A 1 185 ? -8.733 5.115 32.133 1.00 81.44 185 ARG A C 1
ATOM 1403 O O . ARG A 1 185 ? -8.029 5.883 32.782 1.00 81.44 185 ARG A O 1
ATOM 1410 N N . GLY A 1 186 ? -9.506 5.517 31.118 1.00 69.38 186 GLY A N 1
ATOM 1411 C CA . GLY A 1 186 ? -9.630 6.903 30.692 1.00 69.38 186 GLY A CA 1
ATOM 1412 C C . GLY A 1 186 ? -8.265 7.492 30.379 1.00 69.38 186 GLY A C 1
ATOM 1413 O O . GLY A 1 186 ? -7.878 8.475 31.009 1.00 69.38 186 GLY A O 1
ATOM 1414 N N . VAL A 1 187 ? -7.506 6.851 29.478 1.00 54.47 187 VAL A N 1
ATOM 1415 C CA . VAL A 1 187 ? -6.144 7.281 29.142 1.00 54.47 187 VAL A CA 1
ATOM 1416 C C . VAL A 1 187 ? -6.180 8.701 28.568 1.00 54.47 187 VAL A C 1
ATOM 1418 O O . VAL A 1 187 ? -6.317 8.919 27.367 1.00 54.47 187 VAL A O 1
ATOM 1421 N N . LYS A 1 188 ? -6.028 9.666 29.480 1.00 47.00 188 LYS A N 1
ATOM 1422 C CA . LYS A 1 188 ? -5.433 10.975 29.254 1.00 47.00 188 LYS A CA 1
ATOM 1423 C C . LYS A 1 188 ? -3.996 10.703 28.812 1.00 47.00 188 LYS A C 1
ATOM 1425 O O . LYS A 1 188 ? -3.152 10.352 29.635 1.00 47.00 188 LYS A O 1
ATOM 1430 N N . LYS A 1 189 ? -3.746 10.787 27.513 1.00 41.16 189 LYS A N 1
ATOM 1431 C CA . LYS A 1 189 ? -2.418 11.049 26.965 1.00 41.16 189 LYS A CA 1
ATOM 1432 C C . LYS A 1 189 ? -2.487 12.373 26.237 1.00 41.16 189 LYS A C 1
ATOM 1434 O O . LYS A 1 189 ? -3.482 12.557 25.503 1.00 41.16 189 LYS A O 1
#

Sequence (189 aa):
MARERWSPPPMKPTADPSAQKDQDRKLTVDENIVRKMLKVNPTLRQGRTTSQVKKSLEQGDSLTGAKSGASANRTGADASSALEATRSGSLPISAAELRDTVTFFLRSKLEALTATEAEIANRRVALDAELESAQTTLRYQVRSFLGLLDQTTLAQHGPAALADHAKNLARVGIDTKTLIEDVRRGVKK

Foldseek 3Di:
DDDDDDDDDDDDPPPPPVVPPPPPPQPQDDLVLLVVVCLLPVLLCVVPDSVVSRNCVSVVHDSPDPDDDDDDDDDDDDPPPPPPPPPPDRDNDDPVNVVVSVVVVVVVVVVVVVVVVVVVVVVVVVVVVVVLVVLVVVLVVVLVVLLVDDLVCCVVCVVVVCVVVQVVCVVSVHHSVVSNVCSNVVDPD

Secondary structure (DSSP, 8-state):
----------------GGGGSSS----PPPHHHHHHHHHH-GGGGTT--HHHHHHHHHTT--SS---------------SSSSSTT-SS-PPPPHHHHHHHHHHHHHHHHHHHHHHHHHHHHHHHHHHHHHHHHHHHHHHHHHHHHHTS-HHHHHHHHHHHHHTTHHHHHHTT--HHHHHHHHHTT---

Radius of gyration: 33.87 Å; chains: 1; bounding box: 77×28×100 Å

pLDDT: mean 73.77, std 21.13, range [31.02, 98.06]